Protein AF-A0A392MWM7-F1 (afdb_monomer_lite)

Foldseek 3Di:
DLPAPLQPCNLVVLVCLQCVLPFDWDADPAWDQDPVRDTDHGGIDTDDDPPPDPPDPSNVDDRDAFEAEAEDEQLVVQVVVQVVCCVVPVDHDDSLSSLVSQLSNLVCVVVVCVSGPYYWYWYPHDDPDPTDTCPDDPPVSCVRSVQSNQADSVDPDPCRRHDPPDPCPDPPHCCVVPVVNPVCVVVVVVVVVVVVVVVVVVD

Structure (mmCIF, N/CA/C/O backbone):
data_AF-A0A392MWM7-F1
#
_entry.id   AF-A0A392MWM7-F1
#
loop_
_atom_site.group_PDB
_atom_site.id
_atom_site.type_symbol
_atom_site.label_atom_id
_atom_site.label_alt_id
_atom_site.label_comp_id
_atom_site.label_asym_id
_atom_site.label_entity_id
_atom_site.label_seq_id
_atom_site.pdbx_PDB_ins_code
_atom_site.Cartn_x
_atom_site.Cartn_y
_atom_site.Cartn_z
_atom_site.occupancy
_atom_site.B_iso_or_equiv
_atom_site.auth_seq_id
_atom_site.auth_comp_id
_atom_site.auth_asym_id
_atom_site.auth_atom_id
_atom_site.pdbx_PDB_model_num
ATOM 1 N N . MET A 1 1 ? -1.186 15.494 1.322 1.00 37.84 1 MET A N 1
ATOM 2 C CA . MET A 1 1 ? -1.481 14.298 2.141 1.00 37.84 1 MET A CA 1
ATOM 3 C C . MET A 1 1 ? -1.043 13.091 1.340 1.00 37.84 1 MET A C 1
ATOM 5 O O . MET A 1 1 ? -1.412 13.007 0.179 1.00 37.84 1 MET A O 1
ATOM 9 N N . ASP A 1 2 ? -0.207 12.229 1.910 1.00 47.69 2 ASP A N 1
ATOM 10 C CA . ASP A 1 2 ? 0.140 10.951 1.282 1.00 47.69 2 ASP A CA 1
ATOM 11 C C . ASP A 1 2 ? -1.077 10.032 1.464 1.00 47.69 2 ASP A C 1
ATOM 13 O O . ASP A 1 2 ? -1.443 9.730 2.598 1.00 47.69 2 ASP A O 1
ATOM 17 N N . CYS A 1 3 ? -1.778 9.690 0.378 1.00 50.81 3 CYS A N 1
ATOM 18 C CA . CYS A 1 3 ? -3.038 8.926 0.412 1.00 50.81 3 CYS A CA 1
ATOM 19 C C . CYS A 1 3 ? -2.839 7.434 0.731 1.00 50.81 3 CYS A C 1
ATOM 21 O O . CYS A 1 3 ? -3.757 6.629 0.577 1.00 50.81 3 CYS A O 1
ATOM 23 N N . THR A 1 4 ? -1.641 7.034 1.143 1.00 59.78 4 THR A N 1
ATOM 24 C CA . THR A 1 4 ? -1.366 5.681 1.609 1.00 59.78 4 THR A CA 1
ATOM 25 C C . THR A 1 4 ? -1.737 5.504 3.071 1.00 59.78 4 THR A C 1
ATOM 27 O O . THR A 1 4 ? -1.674 6.443 3.860 1.00 59.78 4 THR A O 1
ATOM 30 N N . LEU A 1 5 ? -2.047 4.259 3.458 1.00 59.88 5 LEU A N 1
ATOM 31 C CA . LEU A 1 5 ? -2.287 3.853 4.854 1.00 59.88 5 LEU A CA 1
ATOM 32 C C . LEU A 1 5 ? -1.158 4.269 5.819 1.00 59.88 5 LEU A C 1
ATOM 34 O O . LEU A 1 5 ? -1.328 4.205 7.021 1.00 59.88 5 LEU A O 1
ATOM 38 N N . SER A 1 6 ? -0.026 4.764 5.325 1.00 59.66 6 SER A N 1
ATOM 39 C CA . SER A 1 6 ? 1.060 5.386 6.085 1.00 59.66 6 SER A CA 1
ATOM 40 C C . SER A 1 6 ? 0.725 6.735 6.728 1.00 59.66 6 SER A C 1
ATOM 42 O O . SER A 1 6 ? 1.626 7.514 7.047 1.00 59.66 6 SER A O 1
ATOM 44 N N . TRP A 1 7 ? -0.555 7.056 6.854 1.00 72.88 7 TRP A N 1
ATOM 45 C CA . TRP A 1 7 ? -1.012 8.277 7.479 1.00 72.88 7 TRP A CA 1
ATOM 46 C C . TRP A 1 7 ? -0.926 8.134 9.009 1.00 72.88 7 TRP A C 1
ATOM 48 O O . TRP A 1 7 ? -1.529 7.215 9.565 1.00 72.88 7 TRP A O 1
ATOM 58 N N . PRO A 1 8 ? -0.213 9.031 9.720 1.00 74.12 8 PRO A N 1
ATOM 59 C CA . PRO A 1 8 ? 0.103 8.875 11.147 1.00 74.12 8 PRO A CA 1
ATOM 60 C C . PRO A 1 8 ? -1.118 8.853 12.079 1.00 74.12 8 PRO A C 1
ATOM 62 O O . PRO A 1 8 ? -0.986 8.538 13.256 1.00 74.12 8 PRO A O 1
ATOM 65 N N . PHE A 1 9 ? -2.310 9.165 11.568 1.00 85.31 9 PHE A N 1
ATOM 66 C CA . PHE A 1 9 ? -3.548 9.237 12.342 1.00 85.31 9 PHE A CA 1
ATOM 67 C C . PHE A 1 9 ? -4.498 8.061 12.096 1.00 85.31 9 PHE A C 1
ATOM 69 O O . PHE A 1 9 ? -5.649 8.105 12.530 1.00 85.31 9 PHE A O 1
ATOM 76 N N . MET A 1 10 ? -4.042 7.009 11.408 1.00 86.44 10 MET A N 1
ATOM 77 C CA . MET A 1 10 ? -4.862 5.829 11.125 1.00 86.44 10 MET A CA 1
ATOM 78 C C . MET A 1 10 ? -5.396 5.180 12.411 1.00 86.44 10 MET A C 1
ATOM 80 O O . MET A 1 10 ? -6.597 4.964 12.521 1.00 86.44 10 MET A O 1
ATOM 84 N N . GLU A 1 11 ? -4.535 4.950 13.405 1.00 89.25 11 GLU A N 1
ATOM 85 C CA . GLU A 1 11 ? -4.922 4.389 14.711 1.00 89.25 11 GLU A CA 1
ATOM 86 C C . GLU A 1 11 ? -5.951 5.262 15.425 1.00 89.25 11 GLU A C 1
ATOM 88 O O . GLU A 1 11 ? -7.028 4.782 15.763 1.00 89.25 11 GLU A O 1
ATOM 93 N N . GLN A 1 12 ? -5.686 6.569 15.531 1.00 89.44 12 GLN A N 1
ATOM 94 C CA . GLN A 1 12 ? -6.631 7.515 16.134 1.00 89.44 12 GLN A CA 1
ATOM 95 C C . GLN A 1 12 ? -7.983 7.499 15.413 1.00 89.44 12 GLN A C 1
ATOM 97 O O . GLN A 1 12 ? -9.027 7.659 16.037 1.00 89.44 12 GLN A O 1
ATOM 102 N N . THR A 1 13 ? -7.976 7.314 14.092 1.00 90.88 13 THR A N 1
ATOM 103 C CA . THR A 1 13 ? -9.197 7.255 13.282 1.00 90.88 13 THR A CA 1
ATOM 104 C C . THR A 1 13 ? -9.968 5.963 13.511 1.00 90.88 13 THR A C 1
ATOM 106 O O . THR A 1 13 ? -11.192 6.008 13.613 1.00 90.88 13 THR A O 1
ATOM 109 N N . ILE A 1 14 ? -9.276 4.830 13.632 1.00 91.62 14 ILE A N 1
ATOM 110 C CA . ILE A 1 14 ? -9.891 3.544 13.973 1.00 91.62 14 ILE A CA 1
ATOM 111 C C . ILE A 1 14 ? -10.492 3.608 15.383 1.00 91.62 14 ILE A C 1
ATOM 113 O O . ILE A 1 14 ? -11.655 3.249 15.563 1.00 91.62 14 ILE A O 1
ATOM 117 N N . ASP A 1 15 ? -9.752 4.129 16.361 1.00 91.38 15 ASP A N 1
ATOM 118 C CA . ASP A 1 15 ? -10.217 4.268 17.745 1.00 91.38 15 ASP A CA 1
ATOM 119 C C . ASP A 1 15 ? -11.419 5.205 17.855 1.00 91.38 15 ASP A C 1
ATOM 121 O O . ASP A 1 15 ? -12.400 4.897 18.541 1.00 91.38 15 ASP A O 1
ATOM 125 N N . MET A 1 16 ? -11.376 6.330 17.139 1.00 92.25 16 MET A N 1
ATOM 126 C CA . MET A 1 16 ? -12.504 7.246 17.023 1.00 92.25 16 MET A CA 1
ATOM 127 C C . MET A 1 16 ? -13.716 6.531 16.419 1.00 92.25 16 MET A C 1
ATOM 129 O O . MET A 1 16 ? -14.786 6.533 17.026 1.00 92.25 16 MET A O 1
ATOM 133 N N . ALA A 1 17 ? -13.557 5.855 15.277 1.00 92.12 17 ALA A N 1
ATOM 134 C CA . ALA A 1 17 ? -14.649 5.151 14.606 1.00 92.12 17 ALA A CA 1
ATOM 135 C C . ALA A 1 17 ? -15.261 4.049 15.487 1.00 92.12 17 ALA A C 1
ATOM 137 O O . ALA A 1 17 ? -16.480 3.872 15.503 1.00 92.12 17 ALA A O 1
ATOM 138 N N . ARG A 1 18 ? -14.446 3.348 16.285 1.00 90.25 18 ARG A N 1
ATOM 139 C CA . ARG A 1 18 ? -14.930 2.358 17.257 1.00 90.25 18 ARG A CA 1
ATOM 140 C C . ARG A 1 18 ? -15.757 2.998 18.368 1.00 90.25 18 ARG A C 1
ATOM 142 O O . ARG A 1 18 ? -16.724 2.392 18.819 1.00 90.25 18 ARG A O 1
ATOM 149 N N . ASN A 1 19 ? -15.426 4.214 18.793 1.00 90.00 19 ASN A N 1
ATOM 150 C CA . ASN A 1 19 ? -16.016 4.856 19.969 1.00 90.00 19 ASN A CA 1
ATOM 151 C C . ASN A 1 19 ? -17.026 5.970 19.665 1.00 90.00 19 ASN A C 1
ATOM 153 O O . ASN A 1 19 ? -17.657 6.482 20.587 1.00 90.00 19 ASN A O 1
ATOM 157 N N . VAL A 1 20 ? -17.253 6.315 18.398 1.00 89.38 20 VAL A N 1
ATOM 158 C CA . VAL A 1 20 ? -18.176 7.394 17.995 1.00 89.38 20 VAL A CA 1
ATOM 159 C C . VAL A 1 20 ? -19.644 7.126 18.362 1.00 89.38 20 VAL A C 1
ATOM 161 O O . VAL A 1 20 ? -20.460 8.039 18.428 1.00 89.38 20 VAL A O 1
ATOM 164 N N . HIS A 1 21 ? -19.991 5.869 18.647 1.00 86.38 21 HIS A N 1
ATOM 165 C CA . HIS A 1 21 ? -21.295 5.507 19.207 1.00 86.38 21 HIS A CA 1
ATOM 166 C C . HIS A 1 21 ? -21.432 5.874 20.700 1.00 86.38 21 HIS A C 1
ATOM 168 O O . HIS A 1 21 ? -22.542 5.947 21.211 1.00 86.38 21 HIS A O 1
ATOM 174 N N . LYS A 1 22 ? -20.320 6.109 21.410 1.00 85.31 22 LYS A N 1
ATOM 175 C CA . LYS A 1 22 ? -20.283 6.514 22.828 1.00 85.31 22 LYS A CA 1
ATOM 176 C C . LYS A 1 22 ? -19.974 7.994 23.006 1.00 85.31 22 LYS A C 1
ATOM 178 O O . LYS A 1 22 ? -20.471 8.602 23.948 1.00 85.31 22 LYS A O 1
ATOM 183 N N . TYR A 1 23 ? -19.140 8.554 22.134 1.00 86.50 23 TYR A N 1
ATOM 184 C CA . TYR A 1 23 ? -18.606 9.901 22.287 1.00 86.50 23 TYR A CA 1
ATOM 185 C C . TYR A 1 23 ? -18.676 10.689 20.986 1.00 86.50 23 TYR A C 1
ATOM 187 O O . TYR A 1 23 ? -18.577 10.135 19.892 1.00 86.50 23 TYR A O 1
ATOM 195 N N . LYS A 1 24 ? -18.785 12.011 21.109 1.00 86.62 24 LYS A N 1
ATOM 196 C CA . LYS A 1 24 ? -18.629 12.926 19.979 1.00 86.62 24 LYS A CA 1
ATOM 197 C C . LYS A 1 24 ? -17.163 13.313 19.833 1.00 86.62 24 LYS A C 1
ATOM 199 O O . LYS A 1 24 ? -16.460 13.500 20.824 1.00 86.62 24 LYS A O 1
ATOM 204 N N . TYR A 1 25 ? -16.718 13.463 18.593 1.00 89.56 25 TYR A N 1
ATOM 205 C CA . TYR A 1 25 ? -15.352 13.847 18.254 1.00 89.56 25 TYR A CA 1
ATOM 206 C C . TYR A 1 25 ? -15.362 15.065 17.334 1.00 89.56 25 TYR A C 1
ATOM 208 O O . TYR A 1 25 ? -16.275 15.237 16.527 1.00 89.56 25 TYR A O 1
ATOM 216 N N . LYS A 1 26 ? -14.326 15.894 17.439 1.00 90.56 26 LYS A N 1
ATOM 217 C CA . LYS A 1 26 ? -14.015 16.980 16.504 1.00 90.56 26 LYS A CA 1
ATOM 218 C C . LYS A 1 26 ? -12.589 16.835 15.987 1.00 90.56 26 LYS A C 1
ATOM 220 O O . LYS A 1 26 ? -11.769 16.145 16.598 1.00 90.56 26 LYS A O 1
ATOM 225 N N . LEU A 1 27 ? -12.294 17.507 14.879 1.00 88.56 27 LEU A N 1
ATOM 226 C CA . LEU A 1 27 ? -10.943 17.541 14.336 1.00 88.56 27 LEU A CA 1
ATOM 227 C C . LEU A 1 27 ? -9.997 18.231 15.332 1.00 88.56 27 LEU A C 1
ATOM 229 O O . LEU A 1 27 ? -10.292 19.311 15.847 1.00 88.56 27 LEU A O 1
ATOM 233 N N . GLY A 1 28 ? -8.883 17.571 15.623 1.00 85.69 28 GLY A N 1
ATOM 234 C CA . GLY A 1 28 ? -7.812 18.092 16.456 1.00 85.69 28 GLY A CA 1
ATOM 235 C C . GLY A 1 28 ? -6.867 19.015 15.692 1.00 85.69 28 GLY A C 1
ATOM 236 O O . GLY A 1 28 ? -7.089 19.382 14.539 1.00 85.69 28 GLY A O 1
ATOM 237 N N . VAL A 1 29 ? -5.769 19.385 16.347 1.00 82.50 29 VAL A N 1
ATOM 238 C CA . VAL A 1 29 ? -4.743 20.278 15.783 1.00 82.50 29 VAL A CA 1
ATOM 239 C C . VAL A 1 29 ? -3.888 19.623 14.690 1.00 82.50 29 VAL A C 1
ATOM 241 O O . VAL A 1 29 ? -3.098 20.314 14.046 1.00 82.50 29 VAL A O 1
ATOM 244 N N . GLY A 1 30 ? -4.034 18.312 14.476 1.00 81.56 30 GLY A N 1
ATOM 245 C CA . GLY A 1 30 ? -3.217 17.534 13.553 1.00 81.56 30 GLY A CA 1
ATOM 246 C C . GLY A 1 30 ? -1.801 17.347 14.093 1.00 81.56 30 GLY A C 1
ATOM 247 O O . GLY A 1 30 ? -1.615 17.068 15.276 1.00 81.56 30 GLY A O 1
ATOM 248 N N . SER A 1 31 ? -0.797 17.475 13.222 1.00 77.00 31 SER A N 1
ATOM 249 C CA . SER A 1 31 ? 0.614 17.475 13.621 1.00 77.00 31 SER A CA 1
ATOM 250 C C . SER A 1 31 ? 1.073 18.912 13.846 1.00 77.00 31 SER A C 1
ATOM 252 O O . SER A 1 31 ? 1.202 19.669 12.885 1.00 77.00 31 SER A O 1
ATOM 254 N N . LYS A 1 32 ? 1.374 19.279 15.093 1.00 75.44 32 LYS A N 1
ATOM 255 C CA . LYS A 1 32 ? 2.055 20.539 15.420 1.00 75.44 32 LYS A CA 1
ATOM 256 C C . LYS A 1 32 ? 3.289 20.254 16.264 1.00 75.44 32 LYS A C 1
ATOM 258 O O . LYS A 1 32 ? 3.222 19.492 17.222 1.00 75.44 32 LYS A O 1
ATOM 263 N N . LYS A 1 33 ? 4.416 20.868 15.905 1.00 75.44 33 LYS A N 1
ATOM 264 C CA . LYS A 1 33 ? 5.590 20.915 16.783 1.00 75.44 33 LYS A CA 1
ATOM 265 C C . LYS A 1 33 ? 5.347 22.004 17.823 1.00 75.44 33 LYS A C 1
ATOM 267 O O . LYS A 1 33 ? 5.018 23.125 1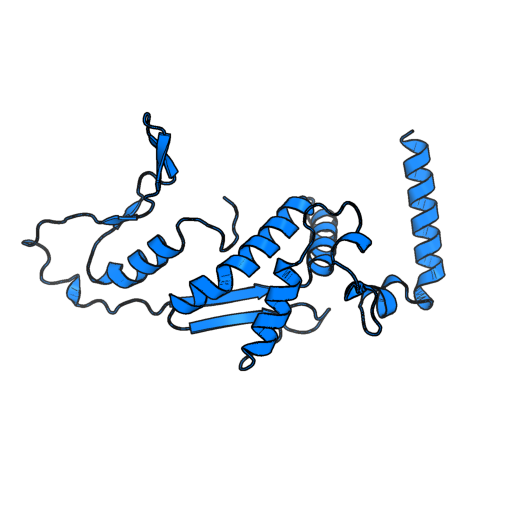7.441 1.00 75.44 33 LYS A O 1
ATOM 272 N N . ALA A 1 34 ? 5.444 21.653 19.096 1.00 72.25 34 ALA A N 1
ATOM 273 C CA . ALA A 1 34 ? 5.442 22.613 20.186 1.00 72.25 34 ALA A CA 1
ATOM 274 C C . ALA A 1 34 ? 6.821 23.291 20.303 1.00 72.25 34 ALA A C 1
ATOM 276 O O . ALA A 1 34 ? 7.802 22.844 19.700 1.00 72.25 34 ALA A O 1
ATOM 277 N N . GLU A 1 35 ? 6.873 24.410 21.026 1.00 71.56 35 GLU A N 1
ATOM 278 C CA . GLU A 1 35 ? 8.079 25.240 21.193 1.00 71.56 35 GLU A CA 1
ATOM 279 C C . GLU A 1 35 ? 9.216 24.501 21.920 1.00 71.56 35 GLU A C 1
ATOM 281 O O . GLU A 1 35 ? 10.387 24.796 21.707 1.00 71.56 35 GLU A O 1
ATOM 286 N N . ASP A 1 36 ? 8.874 23.480 22.706 1.00 74.25 36 ASP A N 1
ATOM 287 C CA . ASP A 1 36 ? 9.784 22.555 23.391 1.00 74.25 36 ASP A CA 1
ATOM 288 C C . ASP A 1 36 ? 10.349 21.449 22.471 1.00 74.25 36 ASP A C 1
ATOM 290 O O . ASP A 1 36 ? 11.115 20.593 22.912 1.00 74.25 36 ASP A O 1
ATOM 294 N N . GLY A 1 37 ? 9.964 21.438 21.191 1.00 70.19 37 GLY A N 1
ATOM 295 C CA . GLY A 1 37 ? 10.326 20.398 20.229 1.00 70.19 37 GLY A CA 1
ATOM 296 C C . GLY A 1 37 ? 9.447 19.144 20.291 1.00 70.19 37 GLY A C 1
ATOM 297 O O . GLY A 1 37 ? 9.601 18.262 19.439 1.00 70.19 37 GLY A O 1
ATOM 298 N N . THR A 1 38 ? 8.491 19.064 21.222 1.00 72.38 38 THR A N 1
ATOM 299 C CA . THR A 1 38 ? 7.559 17.939 21.337 1.00 72.38 38 THR A CA 1
ATOM 300 C C . THR A 1 38 ? 6.592 17.942 20.156 1.00 72.38 38 THR A C 1
ATOM 302 O O . THR A 1 38 ? 5.968 18.949 19.812 1.00 72.38 38 THR A O 1
ATOM 305 N N . LEU A 1 39 ? 6.451 16.794 19.492 1.00 71.19 39 LEU A N 1
ATOM 306 C CA . LEU A 1 39 ? 5.575 16.658 18.334 1.00 71.19 39 LEU A CA 1
ATOM 307 C C . LEU A 1 39 ? 4.176 16.253 18.806 1.00 71.19 39 LEU A C 1
ATOM 309 O O . LEU A 1 39 ? 3.904 15.081 19.054 1.00 71.19 39 LEU A O 1
ATOM 313 N N . ASN A 1 40 ? 3.283 17.231 18.944 1.00 68.75 40 ASN A N 1
ATOM 314 C CA . ASN A 1 40 ? 1.905 16.988 19.340 1.00 68.75 40 ASN A CA 1
ATOM 315 C C . ASN A 1 40 ? 1.120 16.451 18.131 1.00 68.75 40 ASN A C 1
ATOM 317 O O . ASN A 1 40 ? 0.994 17.123 17.102 1.00 68.75 40 ASN A O 1
ATOM 321 N N . GLN A 1 41 ? 0.645 15.209 18.236 1.00 76.06 41 GLN A N 1
ATOM 322 C CA . GLN A 1 41 ? -0.072 14.498 17.178 1.00 76.06 41 GLN A CA 1
ATOM 323 C C . GLN A 1 41 ? -1.472 14.143 17.661 1.00 76.06 41 GLN A C 1
ATOM 325 O O . GLN A 1 41 ? -1.699 13.054 18.182 1.00 76.06 41 GLN A O 1
ATOM 330 N N . ASN A 1 42 ? -2.426 15.052 17.469 1.00 83.38 42 ASN A N 1
ATOM 331 C CA . ASN A 1 42 ? -3.813 14.795 17.836 1.00 83.38 42 ASN A CA 1
ATOM 332 C C . ASN A 1 42 ? -4.755 15.210 16.709 1.00 83.38 42 ASN A C 1
ATOM 334 O O . ASN A 1 42 ? -4.936 16.398 16.432 1.00 83.38 42 ASN A O 1
ATOM 338 N N . TYR A 1 43 ? -5.335 14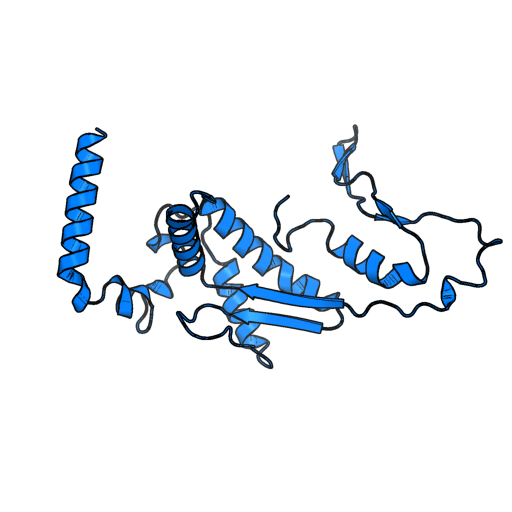.218 16.044 1.00 85.19 43 TYR A N 1
ATOM 339 C CA . TYR A 1 43 ? -6.226 14.405 14.908 1.00 85.19 43 TYR A CA 1
ATOM 340 C C . TYR A 1 43 ? -7.701 14.292 15.289 1.00 85.19 43 TYR A C 1
ATOM 342 O O . TYR A 1 43 ? -8.524 14.969 14.679 1.00 85.19 43 TYR A O 1
ATOM 350 N N . TRP A 1 44 ? -8.041 13.526 16.330 1.00 89.94 44 TRP A N 1
ATOM 351 C CA . TRP A 1 44 ? -9.410 13.403 16.836 1.00 89.94 44 TRP A CA 1
ATOM 352 C C . TRP A 1 44 ? -9.478 13.759 18.318 1.00 89.94 44 TRP A C 1
ATOM 354 O O . TRP A 1 44 ? -8.921 13.067 19.164 1.00 89.94 44 TRP A O 1
ATOM 364 N N . VAL A 1 45 ? -10.217 14.819 18.645 1.00 90.00 45 VAL A N 1
ATOM 365 C CA . VAL A 1 45 ? -10.425 15.270 20.026 1.00 90.00 45 VAL A CA 1
ATOM 366 C C . VAL A 1 45 ? -11.849 14.946 20.444 1.00 90.00 45 VAL A C 1
ATOM 368 O O . VAL A 1 45 ? -12.805 15.393 19.808 1.00 90.00 45 VAL A O 1
ATOM 371 N N . GLN A 1 46 ? -11.991 14.184 21.524 1.00 88.00 46 GLN A N 1
ATOM 372 C CA . GLN A 1 46 ? -13.286 13.928 22.137 1.00 88.00 46 GLN A CA 1
ATOM 373 C C . GLN A 1 46 ? -13.885 15.235 22.673 1.00 88.00 46 GLN A C 1
ATOM 375 O O . GLN A 1 46 ? -13.210 16.026 23.333 1.00 88.00 46 GLN A O 1
ATOM 380 N N . VAL A 1 47 ? -15.161 15.465 22.386 1.00 87.81 47 VAL A N 1
ATOM 381 C CA . VAL A 1 47 ? -15.924 16.595 22.914 1.00 87.81 47 VAL A CA 1
ATOM 382 C C . VAL A 1 47 ? -16.660 16.107 24.157 1.00 87.81 47 VAL A C 1
ATOM 384 O O . VAL A 1 47 ? -17.523 15.234 24.061 1.00 87.81 47 VAL A O 1
ATOM 387 N N . ASN A 1 48 ? -16.298 16.643 25.325 1.00 65.94 48 ASN A N 1
ATOM 388 C CA . ASN A 1 48 ? -17.087 16.458 26.539 1.00 65.94 48 ASN A CA 1
ATOM 389 C C . ASN A 1 48 ? -18.371 17.273 26.383 1.00 65.94 48 ASN A C 1
ATOM 391 O O . ASN A 1 48 ? -18.355 18.489 26.542 1.00 65.94 48 ASN A O 1
ATOM 395 N N . GLU A 1 49 ? -19.465 16.611 26.029 1.00 57.19 49 GLU A N 1
ATOM 396 C CA . GLU A 1 49 ? -20.787 17.136 26.350 1.00 57.19 49 GLU A CA 1
ATOM 397 C C . GLU A 1 49 ? -21.090 16.733 27.790 1.00 57.19 49 GLU A C 1
ATOM 399 O O . GLU A 1 49 ? -20.876 15.575 28.168 1.00 57.19 49 GLU A O 1
ATOM 404 N N . ASP A 1 50 ? -21.522 17.694 28.604 1.00 51.28 50 ASP A N 1
ATOM 405 C CA . ASP A 1 50 ? -21.924 17.453 29.983 1.00 51.28 50 ASP A CA 1
ATOM 406 C C . ASP A 1 50 ? -22.881 16.257 30.049 1.00 51.28 50 ASP A C 1
ATOM 408 O O . ASP A 1 50 ? -23.847 16.158 29.288 1.00 51.28 50 ASP A O 1
ATOM 412 N N . LYS A 1 51 ? -22.586 15.328 30.964 1.00 49.81 51 LYS A N 1
ATOM 413 C CA . LYS A 1 51 ? -23.217 14.003 31.115 1.00 49.81 51 LYS A CA 1
ATOM 414 C C . LYS A 1 51 ? -24.734 14.024 31.392 1.00 49.81 51 LYS A C 1
ATOM 416 O O . LYS A 1 51 ? -25.312 12.956 31.612 1.00 49.81 51 LYS A O 1
ATOM 421 N N . ASP A 1 52 ? -25.376 15.189 31.377 1.00 46.44 52 ASP A N 1
ATOM 422 C CA . ASP A 1 52 ? -26.731 15.383 31.891 1.00 46.44 52 ASP A CA 1
ATOM 423 C C . ASP A 1 52 ? -27.830 15.648 30.854 1.00 46.44 52 ASP A C 1
ATOM 425 O O . ASP A 1 52 ? -28.991 15.451 31.197 1.00 46.44 52 ASP A O 1
ATOM 429 N N . ASN A 1 53 ? -27.537 15.957 29.582 1.00 45.72 53 ASN A N 1
ATOM 430 C CA . ASN A 1 53 ? -28.602 16.337 28.627 1.00 45.72 53 ASN A CA 1
ATOM 431 C C . ASN A 1 53 ? -28.845 15.392 27.434 1.00 45.72 53 ASN A C 1
ATOM 433 O O . ASN A 1 53 ? -29.686 15.688 26.589 1.00 45.72 53 ASN A O 1
ATOM 437 N N . SER A 1 54 ? -28.175 14.239 27.338 1.00 49.31 54 SER A N 1
ATOM 438 C CA . SER A 1 54 ? -28.289 13.361 26.153 1.00 49.31 54 SER A CA 1
ATOM 439 C C . SER A 1 54 ? -28.328 11.858 26.466 1.00 49.31 54 SER A C 1
ATOM 441 O O . SER A 1 54 ? -27.903 11.028 25.663 1.00 49.31 54 SER A O 1
ATOM 443 N N . LYS A 1 55 ? -28.911 11.467 27.611 1.00 48.12 55 LYS A N 1
ATOM 444 C CA . LYS A 1 55 ? -29.096 10.047 27.993 1.00 48.12 55 LYS A CA 1
ATOM 445 C C . LYS A 1 55 ? -30.033 9.245 27.065 1.00 48.12 55 LYS A C 1
ATOM 447 O O . LYS A 1 55 ? -30.065 8.025 27.178 1.00 48.12 55 LYS A O 1
ATOM 452 N N . GLY A 1 56 ? -30.768 9.888 26.150 1.00 49.56 56 GLY A N 1
ATOM 453 C CA . GLY A 1 56 ? -31.775 9.223 25.308 1.00 49.56 56 GLY A CA 1
ATOM 454 C C . GLY A 1 56 ? -31.301 8.707 23.940 1.00 49.56 56 GLY A C 1
ATOM 455 O O . GLY A 1 56 ? -31.770 7.662 23.501 1.00 49.56 56 GLY A O 1
ATOM 456 N N . GLU A 1 57 ? -30.375 9.393 23.256 1.00 53.97 57 GLU A N 1
ATOM 457 C CA . GLU A 1 57 ? -30.117 9.133 21.821 1.00 53.97 57 GLU A CA 1
ATOM 458 C C . GLU A 1 57 ? -28.748 8.530 21.482 1.00 53.97 57 GLU A C 1
ATOM 460 O O . GLU A 1 57 ? -28.649 7.775 20.515 1.00 53.97 57 GLU A O 1
ATOM 465 N N . LEU A 1 58 ? -27.675 8.834 22.225 1.00 55.19 58 LEU A N 1
ATOM 466 C CA . LEU A 1 58 ? -26.331 8.402 21.809 1.00 55.19 58 LEU A CA 1
ATOM 467 C C . LEU A 1 58 ? -26.108 6.892 21.998 1.00 55.19 58 LEU A C 1
ATOM 469 O O . LEU A 1 58 ? -25.502 6.243 21.151 1.00 55.19 58 LEU A O 1
ATOM 473 N N . HIS A 1 59 ? -26.650 6.315 23.071 1.00 58.84 59 HIS A N 1
ATOM 474 C CA . HIS A 1 59 ? -26.384 4.926 23.463 1.00 58.84 59 HIS A CA 1
ATOM 475 C C . HIS A 1 59 ? -27.177 3.859 22.692 1.00 58.84 59 HIS A C 1
ATOM 477 O O . HIS A 1 59 ? -26.993 2.670 22.944 1.00 58.84 59 HIS A O 1
ATOM 483 N N . THR A 1 60 ? -28.029 4.244 21.739 1.00 65.31 60 THR A N 1
ATOM 484 C CA . THR A 1 60 ? -28.777 3.294 20.893 1.00 65.31 60 THR A CA 1
ATOM 485 C C . THR A 1 60 ? -28.015 2.897 19.625 1.00 65.31 60 THR A C 1
ATOM 487 O O . THR A 1 60 ? -28.379 1.926 18.956 1.00 65.31 60 THR A O 1
ATOM 490 N N . LYS A 1 61 ? -26.939 3.618 19.276 1.00 74.50 61 LYS A N 1
ATOM 491 C CA . LYS A 1 61 ? -26.151 3.355 18.066 1.00 74.50 61 LYS A CA 1
ATOM 492 C C . LYS A 1 61 ? -25.197 2.183 18.286 1.00 74.50 61 LYS A C 1
ATOM 494 O O . LYS A 1 61 ? -24.465 2.122 19.271 1.00 74.50 61 LYS A O 1
ATOM 499 N N . LYS A 1 62 ? -25.180 1.251 17.332 1.00 83.00 62 LYS A N 1
ATOM 500 C CA . LYS A 1 62 ? -24.216 0.145 17.311 1.00 83.00 62 LYS A CA 1
ATOM 501 C C . LYS A 1 62 ? -22.828 0.658 16.895 1.00 83.00 62 LYS A C 1
ATOM 503 O O . LYS A 1 62 ? -22.756 1.601 16.104 1.00 83.00 62 LYS A O 1
ATOM 508 N N . PRO A 1 63 ? -21.735 0.051 17.392 1.00 87.25 63 PRO A N 1
ATOM 509 C CA . PRO A 1 63 ? -20.392 0.358 16.913 1.00 87.25 63 PRO A CA 1
ATOM 510 C C . PRO A 1 63 ? -20.262 0.047 15.418 1.00 87.25 63 PRO A C 1
ATOM 512 O O . PRO A 1 63 ? -20.900 -0.877 14.905 1.00 87.25 63 PRO A O 1
ATOM 515 N N . TYR A 1 64 ? -19.412 0.805 14.726 1.00 90.75 64 TYR A N 1
ATOM 516 C CA . TYR A 1 64 ? -19.058 0.489 13.348 1.00 90.75 64 TYR A CA 1
ATOM 517 C C . TYR A 1 64 ? -18.259 -0.810 13.285 1.00 90.75 64 TYR A C 1
ATOM 519 O O . TYR A 1 64 ? -17.353 -1.026 14.088 1.00 90.75 64 TYR A O 1
ATOM 527 N N . ARG A 1 65 ? -18.569 -1.629 12.278 1.00 93.38 65 ARG A N 1
ATOM 528 C CA . ARG A 1 65 ? -17.682 -2.691 11.807 1.00 93.38 65 ARG A CA 1
ATOM 529 C C . ARG A 1 65 ? -16.703 -2.088 10.803 1.00 93.38 65 ARG A C 1
ATOM 531 O O . ARG A 1 65 ? -17.129 -1.459 9.835 1.00 93.38 65 ARG A O 1
ATOM 538 N N . ILE A 1 66 ? -15.414 -2.281 11.026 1.00 93.44 66 ILE A N 1
ATOM 539 C CA . ILE A 1 66 ? -14.326 -1.710 10.242 1.00 93.44 66 ILE A CA 1
ATOM 540 C C . ILE A 1 66 ? -13.726 -2.802 9.355 1.00 93.44 66 ILE A C 1
ATOM 542 O O . ILE A 1 66 ? -13.188 -3.798 9.833 1.00 93.44 66 ILE A O 1
ATOM 546 N N . GLU A 1 67 ? -13.809 -2.589 8.045 1.00 92.44 67 GLU A N 1
ATOM 547 C CA . GLU A 1 67 ? -13.277 -3.480 7.014 1.00 92.44 67 GLU A CA 1
ATOM 548 C C . GLU A 1 67 ? -12.097 -2.801 6.310 1.00 92.44 67 GLU A C 1
ATOM 550 O O . GLU A 1 67 ? -12.268 -1.763 5.669 1.00 92.44 67 GLU A O 1
ATOM 555 N N . LEU A 1 68 ? -10.907 -3.397 6.381 1.00 89.06 68 LEU A N 1
ATOM 556 C CA . LEU A 1 68 ? -9.727 -2.908 5.672 1.00 89.06 68 LEU A CA 1
ATOM 557 C C . LEU A 1 68 ? -9.579 -3.621 4.328 1.00 89.06 68 LEU A C 1
ATOM 559 O O . LEU A 1 68 ? -9.492 -4.846 4.262 1.00 89.06 68 LEU A O 1
ATOM 563 N N . VAL A 1 69 ? -9.507 -2.853 3.244 1.00 88.25 69 VAL A N 1
ATOM 564 C CA . VAL A 1 69 ? -9.255 -3.383 1.901 1.00 88.25 69 VAL A CA 1
ATOM 565 C C . VAL A 1 69 ? -7.986 -2.758 1.342 1.00 88.25 69 VAL A C 1
ATOM 567 O O . VAL A 1 69 ? -7.943 -1.574 1.023 1.00 88.25 69 VAL A O 1
ATOM 570 N N . GLY A 1 70 ? -6.943 -3.570 1.230 1.00 85.62 70 GLY A N 1
ATOM 571 C CA . GLY A 1 70 ? -5.690 -3.224 0.586 1.00 85.62 70 GLY A CA 1
ATOM 572 C C . GLY A 1 70 ? -5.658 -3.682 -0.867 1.00 85.62 70 GLY A C 1
ATOM 573 O O . GLY A 1 70 ? -6.148 -4.761 -1.197 1.00 85.62 70 GLY A O 1
ATOM 574 N N . VAL A 1 71 ? -5.012 -2.902 -1.728 1.00 85.12 71 VAL A N 1
ATOM 575 C CA . VAL A 1 71 ? -4.669 -3.314 -3.093 1.00 85.12 71 VAL A CA 1
ATOM 576 C C . VAL A 1 71 ? -3.171 -3.133 -3.269 1.00 85.12 71 VAL A C 1
ATOM 578 O O . VAL A 1 71 ? -2.634 -2.071 -2.969 1.00 85.12 71 VAL A O 1
ATOM 581 N N . VAL A 1 72 ? -2.503 -4.174 -3.749 1.00 84.56 72 VAL A N 1
ATOM 582 C CA . VAL A 1 72 ? -1.065 -4.176 -3.998 1.00 84.56 72 VAL A CA 1
ATOM 583 C C . VAL A 1 72 ? -0.784 -4.641 -5.421 1.00 84.56 72 VAL A C 1
ATOM 585 O O . VAL A 1 72 ? -1.508 -5.455 -6.006 1.00 84.56 72 VAL A O 1
ATOM 588 N N . CYS A 1 73 ? 0.278 -4.098 -5.991 1.00 81.75 73 CYS A N 1
ATOM 589 C CA . CYS A 1 73 ? 0.912 -4.639 -7.173 1.00 81.75 73 CYS A CA 1
ATOM 590 C C . CYS A 1 73 ? 2.424 -4.551 -7.038 1.00 81.75 73 CYS A C 1
ATOM 592 O O . CYS A 1 73 ? 2.953 -3.838 -6.186 1.00 81.75 73 CYS A O 1
ATOM 594 N N . ASP A 1 74 ? 3.096 -5.271 -7.918 1.00 80.25 74 ASP A N 1
ATOM 595 C CA . ASP A 1 74 ? 4.522 -5.166 -8.126 1.00 80.25 74 ASP A CA 1
ATOM 596 C C . ASP A 1 74 ? 4.936 -3.717 -8.457 1.00 80.25 74 ASP A C 1
ATOM 598 O O . ASP A 1 74 ? 4.216 -2.990 -9.154 1.00 80.25 74 ASP A O 1
ATOM 602 N N . GLY A 1 75 ? 6.095 -3.293 -7.941 1.00 81.06 75 GLY A N 1
ATOM 603 C CA . GLY A 1 75 ? 6.587 -1.922 -8.085 1.00 81.06 75 GLY A CA 1
ATOM 604 C C . GLY A 1 75 ? 6.860 -1.535 -9.540 1.00 81.06 75 GLY A C 1
ATOM 605 O O . GLY A 1 75 ? 6.573 -0.404 -9.937 1.00 81.06 75 GLY A O 1
ATOM 606 N N . TYR A 1 76 ? 7.331 -2.480 -10.360 1.00 81.12 76 TYR A N 1
ATOM 607 C CA . TYR A 1 76 ? 7.510 -2.268 -11.795 1.00 81.12 76 TYR A CA 1
ATOM 608 C C . TYR A 1 76 ? 6.168 -1.969 -12.454 1.00 81.12 76 TYR A C 1
ATOM 610 O O . TYR A 1 76 ? 6.013 -0.985 -13.180 1.00 81.12 76 TYR A O 1
ATOM 618 N N . LEU A 1 77 ? 5.175 -2.814 -12.171 1.00 81.50 77 LEU A N 1
ATOM 619 C CA . LEU A 1 77 ? 3.851 -2.690 -12.758 1.00 81.50 77 LEU A CA 1
ATOM 620 C C . LEU A 1 77 ? 3.175 -1.383 -12.329 1.00 81.50 77 LEU A C 1
ATOM 622 O O . LEU A 1 77 ? 2.516 -0.736 -13.145 1.00 81.50 77 LEU A O 1
ATOM 626 N N . ALA A 1 78 ? 3.379 -0.964 -11.078 1.00 84.75 78 ALA A N 1
ATOM 627 C CA . ALA A 1 78 ? 2.934 0.328 -10.573 1.00 84.75 78 ALA A CA 1
ATOM 628 C C . ALA A 1 78 ? 3.550 1.492 -11.369 1.00 84.75 78 ALA A C 1
ATOM 630 O O . ALA A 1 78 ? 2.811 2.379 -11.805 1.00 84.75 78 ALA A O 1
ATOM 631 N N . ALA A 1 79 ? 4.865 1.462 -11.611 1.00 84.88 79 ALA A N 1
ATOM 632 C CA . ALA A 1 79 ? 5.574 2.491 -12.371 1.00 84.88 79 ALA A CA 1
ATOM 633 C C . ALA A 1 79 ? 5.103 2.553 -13.833 1.00 84.88 79 ALA A C 1
ATOM 635 O O . ALA A 1 79 ? 4.767 3.626 -14.332 1.00 84.88 79 ALA A O 1
ATOM 636 N N . VAL A 1 80 ? 4.979 1.403 -14.506 1.00 84.62 80 VAL A N 1
ATOM 637 C CA . VAL A 1 80 ? 4.462 1.327 -15.886 1.00 84.62 80 VAL A CA 1
ATOM 638 C C . VAL A 1 80 ? 3.042 1.882 -15.978 1.00 84.62 80 VAL A C 1
ATOM 640 O O . VAL A 1 80 ? 2.737 2.662 -16.881 1.00 84.62 80 VAL A O 1
ATOM 643 N N . ARG A 1 81 ? 2.166 1.519 -15.033 1.00 86.12 81 ARG A N 1
ATOM 644 C CA . ARG A 1 81 ? 0.799 2.060 -14.957 1.00 86.12 81 ARG A CA 1
ATOM 645 C C . ARG A 1 81 ? 0.805 3.569 -14.718 1.00 86.12 81 ARG A C 1
ATOM 647 O O . ARG A 1 81 ? 0.014 4.268 -15.346 1.00 86.12 81 ARG A O 1
ATOM 654 N N . GLY A 1 82 ? 1.703 4.063 -13.866 1.00 85.81 82 GLY A N 1
ATOM 655 C CA . GLY A 1 82 ? 1.893 5.489 -13.598 1.00 85.81 82 GLY A CA 1
ATOM 656 C C . GLY A 1 82 ? 2.298 6.271 -14.848 1.00 85.81 82 GLY A C 1
ATOM 657 O O . GLY A 1 82 ? 1.652 7.264 -15.176 1.00 85.81 82 GLY A O 1
ATOM 658 N N . ILE A 1 83 ? 3.291 5.777 -15.595 1.00 85.88 83 ILE A N 1
ATOM 659 C CA . ILE A 1 83 ? 3.748 6.375 -16.861 1.00 85.88 83 ILE A CA 1
ATOM 660 C C . ILE A 1 83 ? 2.625 6.362 -17.898 1.00 85.88 83 ILE A C 1
ATOM 662 O O . ILE A 1 83 ? 2.331 7.385 -18.512 1.00 85.88 83 ILE A O 1
ATOM 666 N N . ARG A 1 84 ? 1.947 5.220 -18.072 1.00 87.25 84 ARG A N 1
ATOM 667 C CA . ARG A 1 84 ? 0.826 5.111 -19.014 1.00 87.25 84 ARG A CA 1
ATOM 668 C C . ARG A 1 84 ? -0.293 6.093 -18.668 1.00 87.25 84 ARG A C 1
ATOM 670 O O . ARG A 1 84 ? -0.820 6.739 -19.568 1.00 87.25 84 ARG A O 1
ATOM 677 N N . ARG A 1 85 ? -0.643 6.223 -17.384 1.00 86.75 85 ARG A N 1
ATOM 678 C CA . ARG A 1 85 ? -1.634 7.203 -16.923 1.00 86.75 85 ARG A CA 1
ATOM 679 C C . ARG A 1 85 ? -1.185 8.623 -17.251 1.00 86.75 85 ARG A C 1
ATOM 681 O O . ARG A 1 85 ? -1.977 9.356 -17.819 1.00 86.75 85 ARG A O 1
ATOM 688 N N . ALA A 1 86 ? 0.072 8.975 -16.979 1.00 88.88 86 ALA A N 1
ATOM 689 C CA . ALA A 1 86 ? 0.610 10.300 -17.284 1.00 88.88 86 ALA A CA 1
ATOM 690 C C . ALA A 1 86 ? 0.510 10.641 -18.779 1.00 88.88 86 ALA A C 1
ATOM 692 O O . ALA A 1 86 ? 0.105 11.745 -19.123 1.00 88.88 86 ALA A O 1
ATOM 693 N N . ILE A 1 87 ? 0.799 9.681 -19.665 1.00 88.25 87 ILE A N 1
ATOM 694 C CA . ILE A 1 87 ? 0.635 9.853 -21.118 1.00 88.25 87 ILE A CA 1
ATOM 695 C C . ILE A 1 87 ? -0.839 10.070 -21.485 1.00 88.25 87 ILE A C 1
ATOM 697 O O . ILE A 1 87 ? -1.150 10.918 -22.312 1.00 88.25 87 ILE A O 1
ATOM 701 N N . MET A 1 88 ? -1.749 9.297 -20.887 1.00 86.69 88 MET A N 1
ATOM 702 C CA . MET A 1 88 ? -3.172 9.337 -21.235 1.00 86.69 88 MET A CA 1
ATOM 703 C C . MET A 1 88 ? -3.917 10.541 -20.649 1.00 86.69 88 MET A C 1
ATOM 705 O O . MET A 1 88 ? -4.833 11.048 -21.287 1.00 86.69 88 MET A O 1
ATOM 709 N N . THR A 1 89 ? -3.581 10.960 -19.428 1.00 90.12 89 THR A N 1
ATOM 710 C CA . THR A 1 89 ? -4.333 11.976 -18.671 1.00 90.12 89 THR A CA 1
ATOM 711 C C . THR A 1 89 ? -3.564 13.278 -18.470 1.00 90.12 89 THR A C 1
ATOM 713 O O . THR A 1 89 ? -4.138 14.232 -17.961 1.00 90.12 89 THR A O 1
ATOM 716 N N . GLY A 1 90 ? -2.272 13.329 -18.808 1.00 87.69 90 GLY A N 1
ATOM 717 C CA . GLY A 1 90 ? -1.400 14.486 -18.570 1.00 87.69 90 GLY A CA 1
ATOM 718 C C . GLY A 1 90 ? -0.932 14.651 -17.118 1.00 87.69 90 GLY A C 1
ATOM 719 O O . GLY A 1 90 ? -0.130 15.532 -16.825 1.00 87.69 90 GLY A O 1
ATOM 720 N N . GLU A 1 91 ? -1.389 13.801 -16.195 1.00 83.06 91 GLU A N 1
ATOM 721 C CA . GLU A 1 91 ? -1.049 13.899 -14.774 1.00 83.06 91 GLU A CA 1
ATOM 722 C C . GLU A 1 91 ? 0.032 12.892 -14.382 1.00 83.06 91 GLU A C 1
ATOM 724 O O . GLU A 1 91 ? -0.218 11.688 -14.247 1.00 83.06 91 GLU A O 1
ATOM 729 N N . ALA A 1 92 ? 1.239 13.390 -14.132 1.00 83.44 92 ALA A N 1
ATOM 730 C CA . ALA A 1 92 ? 2.349 12.570 -13.674 1.00 83.44 92 ALA A CA 1
ATOM 731 C C . ALA A 1 92 ? 2.409 12.481 -12.143 1.00 83.44 92 ALA A C 1
ATOM 733 O O . ALA A 1 92 ? 2.180 13.451 -11.425 1.00 83.44 92 ALA A O 1
ATOM 734 N N . VAL A 1 93 ? 2.776 11.300 -11.646 1.00 82.12 93 VAL A N 1
ATOM 735 C CA . VAL A 1 93 ? 3.260 11.103 -10.274 1.00 82.12 93 VAL A CA 1
ATOM 736 C C . VAL A 1 93 ? 4.709 10.664 -10.394 1.00 82.12 93 VAL A C 1
ATOM 738 O O . VAL A 1 93 ? 5.033 9.837 -11.248 1.00 82.12 93 VAL A O 1
ATOM 741 N N . THR A 1 94 ? 5.594 11.223 -9.571 1.00 84.94 94 THR A N 1
ATOM 742 C CA . THR A 1 94 ? 7.006 10.837 -9.617 1.00 84.94 94 THR A CA 1
ATOM 743 C C . THR A 1 94 ? 7.147 9.381 -9.179 1.00 84.94 94 THR A C 1
ATOM 745 O O . THR A 1 94 ? 6.602 8.981 -8.149 1.00 84.94 94 THR A O 1
ATOM 748 N N . VAL A 1 95 ? 7.899 8.587 -9.943 1.00 84.00 95 VAL A N 1
ATOM 749 C CA . VAL A 1 95 ? 8.082 7.148 -9.678 1.00 84.00 95 VAL A CA 1
ATOM 750 C C . VAL A 1 95 ? 8.593 6.913 -8.252 1.00 84.00 95 VAL A C 1
ATOM 752 O O . VAL A 1 95 ? 8.048 6.085 -7.528 1.00 84.00 95 VAL A O 1
ATOM 755 N N . ASN A 1 96 ? 9.561 7.714 -7.800 1.00 85.56 96 ASN A N 1
ATOM 756 C CA . ASN A 1 96 ? 10.107 7.644 -6.443 1.00 85.56 96 ASN A CA 1
ATOM 757 C C . ASN A 1 96 ? 9.024 7.826 -5.359 1.00 85.56 96 ASN A C 1
ATOM 759 O O . ASN A 1 96 ? 8.953 7.027 -4.423 1.00 85.56 96 ASN A O 1
ATOM 763 N N . SER A 1 97 ? 8.136 8.822 -5.501 1.00 85.88 97 SER A N 1
ATOM 764 C CA . SER A 1 97 ? 7.039 9.025 -4.541 1.00 85.88 97 SER A CA 1
ATOM 765 C C . SER A 1 97 ? 6.076 7.838 -4.532 1.00 85.88 97 SER A C 1
ATOM 767 O O . SER A 1 97 ? 5.752 7.325 -3.465 1.00 85.88 97 SER A O 1
ATOM 769 N N . GLN A 1 98 ? 5.712 7.321 -5.708 1.00 85.56 98 GLN A N 1
ATOM 770 C CA . GLN A 1 98 ? 4.829 6.165 -5.841 1.00 85.56 98 GLN A CA 1
ATOM 771 C C . GLN A 1 98 ? 5.413 4.907 -5.178 1.00 85.56 98 GLN A C 1
ATOM 773 O O . GLN A 1 98 ? 4.695 4.198 -4.463 1.00 85.56 98 GLN A O 1
ATOM 778 N N . LEU A 1 99 ? 6.709 4.641 -5.378 1.00 87.44 99 LEU A N 1
ATOM 779 C CA . LEU A 1 99 ? 7.420 3.509 -4.776 1.00 87.44 99 LEU A CA 1
ATOM 780 C C . LEU A 1 99 ? 7.551 3.657 -3.256 1.00 87.44 99 LEU A C 1
ATOM 782 O O . LEU A 1 99 ? 7.330 2.692 -2.521 1.00 87.44 99 LEU A O 1
ATOM 786 N N . LYS A 1 100 ? 7.847 4.868 -2.764 1.00 87.94 100 LYS A N 1
ATOM 787 C CA . LYS A 1 100 ? 7.848 5.171 -1.323 1.00 87.94 100 LYS A CA 1
ATOM 788 C C . LYS A 1 100 ? 6.484 4.892 -0.709 1.00 87.94 100 LYS A C 1
ATOM 790 O O . LYS A 1 100 ? 6.412 4.208 0.310 1.00 87.94 100 LYS A O 1
ATOM 795 N N . SER A 1 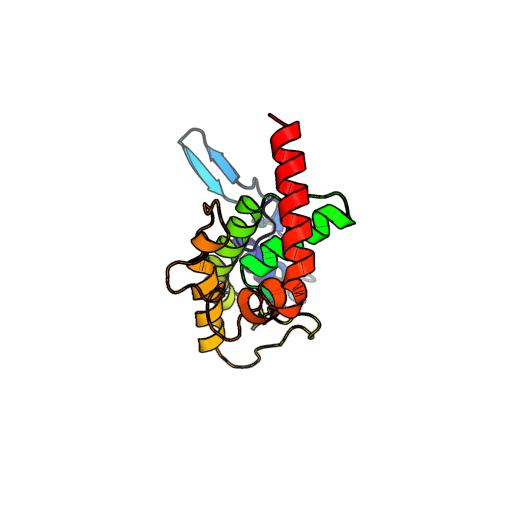101 ? 5.411 5.353 -1.342 1.00 85.44 101 SER A N 1
ATOM 796 C CA . SER A 1 101 ? 4.044 5.112 -0.885 1.00 85.44 101 SER A CA 1
ATOM 797 C C . SER A 1 101 ? 3.716 3.607 -0.866 1.00 85.44 101 SER A C 1
ATOM 799 O O . SER A 1 101 ? 3.223 3.115 0.149 1.00 85.44 101 SER A O 1
ATOM 801 N N . HIS A 1 102 ? 4.090 2.830 -1.896 1.00 85.50 102 HIS A N 1
ATOM 802 C CA . HIS A 1 102 ? 3.933 1.360 -1.898 1.00 85.50 102 HIS A CA 1
ATOM 803 C C . HIS A 1 102 ? 4.646 0.696 -0.716 1.00 85.50 102 HIS A C 1
ATOM 805 O O . HIS A 1 102 ? 4.052 -0.103 0.010 1.00 85.50 102 HIS A O 1
ATOM 811 N N . LYS A 1 103 ? 5.909 1.065 -0.486 1.00 86.50 103 LYS A N 1
ATOM 812 C CA . LYS A 1 103 ? 6.720 0.534 0.614 1.00 86.50 103 LYS A CA 1
ATOM 813 C C . LYS A 1 103 ? 6.124 0.879 1.976 1.00 86.50 103 LYS A C 1
ATOM 815 O O . LYS A 1 103 ? 6.029 0.016 2.846 1.00 86.50 103 LYS A O 1
ATOM 820 N N . ARG A 1 104 ? 5.683 2.126 2.165 1.00 87.12 104 ARG A N 1
ATOM 821 C CA . ARG A 1 104 ? 5.045 2.561 3.413 1.00 87.12 104 ARG A CA 1
ATOM 822 C C . ARG A 1 104 ? 3.720 1.838 3.657 1.00 87.12 104 ARG A C 1
ATOM 824 O O . ARG A 1 104 ? 3.490 1.389 4.774 1.00 87.12 104 ARG A O 1
ATOM 831 N N . PHE A 1 105 ? 2.886 1.681 2.626 1.00 87.50 105 PHE A N 1
ATOM 832 C CA . PHE A 1 105 ? 1.665 0.877 2.703 1.00 87.50 105 PHE A CA 1
ATOM 833 C C . PHE A 1 105 ? 1.985 -0.555 3.140 1.00 87.50 105 PHE A C 1
ATOM 835 O O . PHE A 1 105 ? 1.400 -1.040 4.105 1.00 87.50 105 PHE A O 1
ATOM 842 N N . ALA A 1 106 ? 2.949 -1.206 2.484 1.00 86.25 106 ALA A N 1
ATOM 843 C CA . ALA A 1 106 ? 3.272 -2.598 2.764 1.00 86.25 106 ALA A CA 1
ATOM 844 C C . ALA A 1 106 ? 3.831 -2.811 4.180 1.00 86.25 106 ALA A C 1
ATOM 846 O O . ALA A 1 106 ? 3.517 -3.813 4.818 1.00 86.25 106 ALA A O 1
ATOM 847 N N . ASN A 1 107 ? 4.604 -1.849 4.694 1.00 85.94 107 ASN A N 1
ATOM 848 C CA . ASN A 1 107 ? 5.100 -1.866 6.072 1.00 85.94 107 ASN A CA 1
ATOM 849 C C . ASN A 1 107 ? 3.980 -1.681 7.108 1.00 85.94 107 ASN A C 1
ATOM 851 O O . ASN A 1 107 ? 4.023 -2.295 8.170 1.00 85.94 107 ASN A O 1
ATOM 855 N N . ALA A 1 108 ? 2.997 -0.824 6.824 1.00 86.81 108 ALA A N 1
ATOM 856 C CA . ALA A 1 108 ? 1.967 -0.455 7.793 1.00 86.81 108 ALA A CA 1
ATOM 857 C C . ALA A 1 108 ? 0.748 -1.398 7.781 1.00 86.81 108 ALA A C 1
ATOM 859 O O . ALA A 1 108 ? 0.096 -1.579 8.807 1.00 86.81 108 ALA A O 1
ATOM 860 N N . PHE A 1 109 ? 0.454 -2.035 6.642 1.00 87.69 109 PHE A N 1
ATOM 861 C CA . PHE A 1 109 ? -0.730 -2.880 6.460 1.00 87.69 109 PHE A CA 1
ATOM 862 C C . PHE A 1 109 ? -0.885 -3.989 7.520 1.00 87.69 109 PHE A C 1
ATOM 864 O O . PHE A 1 109 ? -1.988 -4.100 8.059 1.00 87.69 109 PHE A O 1
ATOM 871 N N . PRO A 1 110 ? 0.160 -4.768 7.891 1.00 87.44 110 PRO A N 1
ATOM 872 C CA . PRO A 1 110 ? 0.031 -5.800 8.923 1.00 87.44 110 PRO A CA 1
ATOM 873 C C . PRO A 1 110 ? -0.428 -5.245 10.270 1.00 87.44 110 PRO A C 1
ATOM 875 O O . PRO A 1 110 ? -1.348 -5.795 10.865 1.00 87.44 110 PRO A O 1
ATOM 878 N N . LYS A 1 111 ? 0.148 -4.113 10.700 1.00 88.31 111 LYS A N 1
ATOM 879 C CA . LYS A 1 111 ? -0.225 -3.447 11.954 1.00 88.31 111 LYS A CA 1
ATOM 880 C C . LYS A 1 111 ? -1.712 -3.098 11.968 1.00 88.31 111 LYS A C 1
ATOM 882 O O . LYS A 1 111 ? -2.393 -3.320 12.959 1.00 88.31 111 LYS A O 1
ATOM 887 N N . TYR A 1 112 ? -2.240 -2.573 10.864 1.00 88.12 112 TYR A N 1
ATOM 888 C CA . TYR A 1 112 ? -3.649 -2.182 10.804 1.00 88.12 112 TYR A CA 1
ATOM 889 C C . TYR A 1 112 ? -4.610 -3.360 10.682 1.00 88.12 112 TYR A C 1
ATOM 891 O O . TYR A 1 112 ? -5.760 -3.223 11.088 1.00 88.12 112 TYR A O 1
ATOM 899 N N . CYS A 1 113 ? -4.162 -4.516 10.185 1.00 88.50 113 CYS A N 1
ATOM 900 C CA . CYS A 1 113 ? -4.986 -5.727 10.177 1.00 88.50 113 CYS A CA 1
ATOM 901 C C . CYS A 1 113 ? -5.393 -6.151 11.594 1.00 88.50 113 CYS A C 1
ATOM 903 O O . CYS A 1 113 ? -6.487 -6.670 11.773 1.00 88.50 113 CYS A O 1
ATOM 905 N N . GLU A 1 114 ? -4.543 -5.896 12.592 1.00 89.62 114 GLU A N 1
ATOM 906 C CA . GLU A 1 114 ? -4.810 -6.218 14.001 1.00 89.62 114 GLU A CA 1
ATOM 907 C C . GLU A 1 114 ? -5.837 -5.270 14.648 1.00 89.62 114 GLU A C 1
ATOM 909 O O . GLU A 1 114 ? -6.399 -5.582 15.695 1.00 89.62 114 GLU A O 1
ATOM 914 N N . LEU A 1 115 ? -6.110 -4.117 14.025 1.00 90.62 115 LEU A N 1
ATOM 915 C CA . LEU A 1 115 ? -6.965 -3.060 14.578 1.00 90.62 115 LEU A CA 1
ATOM 916 C C . LEU A 1 115 ? -8.375 -3.024 13.972 1.00 90.62 115 LEU A C 1
ATOM 918 O O . LEU A 1 115 ? -9.224 -2.246 14.415 1.00 90.62 115 LEU A O 1
ATOM 922 N N . VAL A 1 116 ? -8.654 -3.840 12.959 1.00 91.00 116 VAL A N 1
ATOM 923 C CA . VAL A 1 116 ? -9.929 -3.862 12.223 1.00 91.00 116 VAL A CA 1
ATOM 924 C C . VAL A 1 116 ? -10.637 -5.202 12.396 1.00 91.00 116 VAL A C 1
ATOM 926 O O . VAL A 1 116 ? -10.026 -6.178 12.816 1.00 91.00 116 VAL A O 1
ATOM 929 N N . ASP A 1 117 ? -11.930 -5.265 12.082 1.00 92.56 117 ASP A N 1
ATOM 930 C CA . ASP A 1 117 ? -12.704 -6.504 12.239 1.00 92.56 117 ASP A CA 1
ATOM 931 C C . ASP A 1 117 ? -12.381 -7.526 11.147 1.00 92.56 117 ASP A C 1
ATOM 933 O O . ASP A 1 117 ? -12.487 -8.734 11.351 1.00 92.56 117 ASP A O 1
ATOM 937 N N . ASN A 1 118 ? -11.999 -7.044 9.966 1.00 90.44 118 ASN A N 1
ATOM 938 C CA . ASN A 1 118 ? -11.602 -7.885 8.851 1.00 90.44 118 ASN A CA 1
ATOM 939 C C . ASN A 1 118 ? -10.670 -7.120 7.914 1.00 90.44 118 ASN A C 1
ATOM 941 O O . ASN A 1 118 ? -10.853 -5.924 7.673 1.00 90.44 118 ASN A O 1
ATOM 945 N N . ALA A 1 119 ? -9.704 -7.827 7.337 1.00 89.00 119 ALA A N 1
ATOM 946 C CA . ALA A 1 119 ? -8.755 -7.270 6.389 1.00 89.00 119 ALA A CA 1
ATOM 947 C C . ALA A 1 119 ? -8.652 -8.154 5.144 1.00 89.00 119 ALA A C 1
ATOM 949 O O . ALA A 1 119 ? -8.543 -9.377 5.221 1.00 89.00 119 ALA A O 1
ATOM 950 N N . ARG A 1 120 ? -8.666 -7.525 3.970 1.00 86.19 120 ARG A N 1
ATOM 951 C CA . ARG A 1 120 ? -8.493 -8.179 2.669 1.00 86.19 120 ARG A CA 1
ATOM 952 C C . ARG A 1 120 ? -7.402 -7.465 1.896 1.00 86.19 120 ARG A C 1
ATOM 954 O O . ARG A 1 120 ? -7.404 -6.242 1.836 1.00 86.19 120 ARG A O 1
ATOM 961 N N . LEU A 1 121 ? -6.508 -8.217 1.267 1.00 85.19 121 LEU A N 1
ATOM 962 C CA . LEU A 1 121 ? -5.486 -7.669 0.381 1.00 85.19 121 LEU A CA 1
ATOM 963 C C . LEU A 1 121 ? -5.633 -8.295 -1.012 1.00 85.19 121 LEU A C 1
ATOM 965 O O . LEU A 1 121 ? -5.677 -9.514 -1.166 1.00 85.19 121 LEU A O 1
ATOM 969 N N . TYR A 1 122 ? -5.747 -7.447 -2.027 1.00 82.19 122 TYR A N 1
ATOM 970 C CA . TYR A 1 122 ? -5.928 -7.842 -3.420 1.00 82.19 122 TYR A CA 1
ATOM 971 C C . TYR A 1 122 ? -4.633 -7.619 -4.184 1.00 82.19 122 TYR A C 1
ATOM 973 O O . TYR A 1 122 ? -4.038 -6.545 -4.098 1.00 82.19 122 TYR A O 1
ATOM 981 N N . CYS A 1 123 ? -4.217 -8.616 -4.961 1.00 78.62 123 CYS A N 1
ATOM 982 C CA . CYS A 1 123 ? -3.077 -8.491 -5.859 1.00 78.62 123 CYS A CA 1
ATOM 983 C C . CYS A 1 123 ? -3.569 -8.192 -7.276 1.00 78.62 123 CYS A C 1
ATOM 985 O O . CYS A 1 123 ? -4.436 -8.892 -7.801 1.00 78.62 123 CYS A O 1
ATOM 987 N N . THR A 1 124 ? -3.004 -7.163 -7.907 1.00 80.19 124 THR A N 1
ATOM 988 C CA . THR A 1 124 ? -3.346 -6.767 -9.284 1.00 80.19 124 THR A CA 1
ATOM 989 C C . THR A 1 124 ? -2.186 -6.971 -10.252 1.00 80.19 124 THR A C 1
ATOM 991 O O . THR A 1 124 ? -2.058 -6.232 -11.222 1.00 80.19 124 THR A O 1
ATOM 994 N N . ASN A 1 125 ? -1.329 -7.965 -10.011 1.00 75.44 125 ASN A N 1
ATOM 995 C CA . ASN A 1 125 ? -0.203 -8.262 -10.905 1.00 75.44 125 ASN A CA 1
ATOM 996 C C . ASN A 1 125 ? -0.638 -8.838 -12.262 1.00 75.44 125 ASN A C 1
ATOM 998 O O . ASN A 1 125 ? 0.104 -8.732 -13.233 1.00 75.44 125 ASN A O 1
ATOM 1002 N N . GLY A 1 126 ? -1.850 -9.394 -12.352 1.00 64.62 126 GLY A N 1
ATOM 1003 C CA . GLY A 1 126 ? -2.428 -9.837 -13.618 1.00 64.62 126 GLY A CA 1
ATOM 1004 C C . GLY A 1 126 ? -2.717 -8.664 -14.560 1.00 64.62 126 GLY A C 1
ATOM 1005 O O . GLY A 1 126 ? -3.322 -7.663 -14.169 1.00 64.62 126 GLY A O 1
ATOM 1006 N N . VAL A 1 127 ? -2.308 -8.792 -15.821 1.00 57.31 127 VAL A N 1
ATOM 1007 C CA . VAL A 1 127 ? -2.689 -7.869 -16.898 1.00 57.31 127 VAL A CA 1
ATOM 1008 C C . VAL A 1 127 ? -3.965 -8.400 -17.550 1.00 57.31 127 VAL A C 1
ATOM 1010 O O . VAL A 1 127 ? -3.983 -9.529 -18.021 1.00 57.31 127 VAL A O 1
ATOM 1013 N N . GLY A 1 128 ? -5.042 -7.608 -17.558 1.00 54.91 128 GLY A N 1
ATOM 1014 C CA . GLY A 1 128 ? -6.320 -8.001 -18.176 1.00 54.91 128 GLY A CA 1
ATOM 1015 C C . GLY A 1 128 ? -7.125 -9.056 -17.404 1.00 54.91 128 GLY A C 1
ATOM 1016 O O . GLY A 1 128 ? -8.162 -9.497 -17.886 1.00 54.91 128 GLY A O 1
ATOM 1017 N N . VAL A 1 129 ? -6.678 -9.437 -16.205 1.00 61.12 129 VAL A N 1
ATOM 1018 C CA . VAL A 1 129 ? -7.371 -10.386 -15.323 1.00 61.12 129 VAL A CA 1
ATOM 1019 C C . VAL A 1 129 ? -8.011 -9.611 -14.165 1.00 61.12 129 VAL A C 1
ATOM 1021 O O . VAL A 1 129 ? -7.375 -8.684 -13.649 1.00 61.12 129 VAL A O 1
ATOM 1024 N N . PRO A 1 130 ? -9.240 -9.953 -13.731 1.00 59.88 130 PRO A N 1
ATOM 1025 C CA . PRO A 1 130 ? -9.837 -9.356 -12.542 1.00 59.88 130 PRO A CA 1
ATOM 1026 C C . PRO A 1 130 ? -8.916 -9.470 -11.314 1.00 59.88 130 PRO A C 1
ATOM 1028 O O . PRO A 1 130 ? -8.199 -10.469 -11.185 1.00 59.88 130 PRO A O 1
ATOM 1031 N N . PRO A 1 131 ? -8.936 -8.489 -10.390 1.00 63.03 131 PRO A N 1
ATOM 1032 C CA . PRO A 1 131 ? -8.174 -8.560 -9.148 1.00 63.03 131 PRO A CA 1
ATOM 1033 C C . PRO A 1 131 ? -8.480 -9.861 -8.408 1.00 63.03 131 PRO A C 1
ATOM 1035 O O . PRO A 1 131 ? -9.635 -10.145 -8.084 1.00 63.03 131 PRO A O 1
ATOM 1038 N N . GLN A 1 132 ? -7.451 -10.659 -8.134 1.00 61.81 132 GLN A N 1
ATOM 1039 C CA . GLN A 1 132 ? -7.650 -11.925 -7.442 1.00 61.81 132 GLN A CA 1
ATOM 1040 C C . GLN A 1 132 ? -7.814 -11.669 -5.942 1.00 61.81 132 GLN A C 1
ATOM 1042 O O . GLN A 1 132 ? -6.980 -11.018 -5.303 1.00 61.81 132 GLN A O 1
ATOM 1047 N N . VAL A 1 133 ? -8.922 -12.169 -5.387 1.00 53.66 133 VAL A N 1
ATOM 1048 C CA . VAL A 1 133 ? -9.194 -12.115 -3.948 1.00 53.66 133 VAL A CA 1
ATOM 1049 C C . VAL A 1 133 ? -8.459 -13.274 -3.297 1.00 53.66 133 VAL A C 1
ATOM 1051 O O . VAL A 1 133 ? -8.898 -14.421 -3.387 1.00 53.66 133 VAL A O 1
ATOM 1054 N N . ASN A 1 134 ? -7.368 -12.991 -2.597 1.00 56.75 134 ASN A N 1
ATOM 1055 C CA . ASN A 1 134 ? -6.692 -14.016 -1.812 1.00 56.75 134 ASN A CA 1
ATOM 1056 C C . ASN A 1 134 ? -7.478 -14.231 -0.512 1.00 56.75 134 ASN A C 1
ATOM 1058 O O . ASN A 1 134 ? -7.206 -13.604 0.505 1.00 56.75 134 ASN A O 1
ATOM 1062 N N . LYS A 1 135 ? -8.514 -15.081 -0.565 1.00 47.19 135 LYS A N 1
ATOM 1063 C CA . LYS A 1 135 ? -9.413 -15.354 0.573 1.00 47.19 135 LYS A CA 1
ATOM 1064 C C . LYS A 1 135 ? -8.770 -16.198 1.682 1.00 47.19 135 LYS A C 1
ATOM 1066 O O . LYS A 1 135 ? -9.327 -16.252 2.767 1.00 47.19 135 LYS A O 1
ATOM 1071 N N . ASN A 1 136 ? -7.632 -16.851 1.426 1.00 51.06 136 ASN A N 1
ATOM 1072 C CA . ASN A 1 136 ? -6.943 -17.681 2.416 1.00 51.06 136 ASN A CA 1
ATOM 1073 C C . ASN A 1 136 ? -5.477 -17.924 2.038 1.00 51.06 136 ASN A C 1
ATOM 1075 O O . ASN A 1 136 ? -5.168 -18.982 1.514 1.00 51.06 136 ASN A O 1
ATOM 1079 N N . VAL A 1 137 ? -4.562 -16.982 2.293 1.00 51.25 137 VAL A N 1
ATOM 1080 C CA . VAL A 1 137 ? -3.136 -17.330 2.436 1.00 51.25 137 VAL A CA 1
ATOM 1081 C C . VAL A 1 137 ? -2.400 -16.220 3.210 1.00 51.25 137 VAL A C 1
ATOM 1083 O O . VAL A 1 137 ? -1.827 -15.300 2.626 1.00 51.25 137 VAL A O 1
ATOM 1086 N N . PHE A 1 138 ? -2.359 -16.306 4.542 1.00 54.00 138 PHE A N 1
ATOM 1087 C CA . PHE A 1 138 ? -1.500 -15.435 5.367 1.00 54.00 138 PHE A CA 1
ATOM 1088 C C . PHE A 1 138 ? -0.035 -15.452 4.871 1.00 54.00 138 PHE A C 1
ATOM 1090 O O . PHE A 1 138 ? 0.657 -14.434 4.877 1.00 54.00 138 PHE A O 1
ATOM 1097 N N . LEU A 1 139 ? 0.405 -16.601 4.342 1.00 54.38 139 LEU A N 1
ATOM 1098 C CA . LEU A 1 139 ? 1.711 -16.794 3.709 1.00 54.38 139 LEU A CA 1
ATOM 1099 C C . LEU A 1 139 ? 1.895 -15.975 2.412 1.00 54.38 139 LEU A C 1
ATOM 1101 O O . LEU A 1 139 ? 2.945 -15.367 2.231 1.00 54.38 139 LEU A O 1
ATOM 1105 N N . LEU A 1 140 ? 0.885 -15.907 1.531 1.00 57.72 140 LEU A N 1
ATOM 1106 C CA . LEU A 1 140 ? 0.954 -15.139 0.277 1.00 57.72 140 LEU A CA 1
ATOM 1107 C C . LEU A 1 140 ? 0.890 -13.636 0.551 1.00 57.72 140 LEU A C 1
ATOM 1109 O O . LEU A 1 140 ? 1.589 -12.871 -0.107 1.00 57.72 140 LEU A O 1
ATOM 1113 N N . PHE A 1 141 ? 0.109 -13.213 1.554 1.00 67.25 141 PHE A N 1
ATOM 1114 C CA . PHE A 1 141 ? 0.141 -11.831 2.039 1.00 67.25 141 PHE A CA 1
ATOM 1115 C C . PHE A 1 141 ? 1.538 -11.449 2.504 1.00 67.25 141 PHE A C 1
ATOM 1117 O O . PHE A 1 141 ? 2.072 -10.439 2.051 1.00 67.25 141 PHE A O 1
ATOM 1124 N N . ARG A 1 142 ? 2.161 -12.280 3.345 1.00 67.75 142 ARG A N 1
ATOM 1125 C CA . ARG A 1 142 ? 3.531 -12.049 3.806 1.00 67.75 142 ARG A CA 1
ATOM 1126 C C . ARG A 1 142 ? 4.531 -12.006 2.661 1.00 67.75 142 ARG A C 1
ATOM 1128 O O . ARG A 1 142 ? 5.369 -11.116 2.660 1.00 67.75 142 ARG A O 1
ATOM 1135 N N . LEU A 1 143 ? 4.420 -12.902 1.682 1.00 68.81 143 LEU A N 1
ATOM 1136 C CA . LEU A 1 143 ? 5.324 -12.936 0.534 1.00 68.81 143 LEU A CA 1
ATOM 1137 C C . LEU A 1 143 ? 5.208 -11.664 -0.326 1.00 68.81 143 LEU A C 1
ATOM 1139 O O . LEU A 1 143 ? 6.213 -11.015 -0.603 1.00 68.81 143 LEU A O 1
ATOM 1143 N N . ILE A 1 144 ? 3.988 -11.264 -0.700 1.00 71.31 144 ILE A N 1
ATOM 1144 C CA . ILE A 1 144 ? 3.753 -10.073 -1.535 1.00 71.31 144 ILE A CA 1
ATOM 1145 C C . ILE A 1 144 ? 4.163 -8.795 -0.797 1.00 71.31 144 ILE A C 1
ATOM 1147 O O . ILE A 1 144 ? 4.811 -7.916 -1.373 1.00 71.31 144 ILE A O 1
ATOM 1151 N N . LEU A 1 145 ? 3.815 -8.692 0.489 1.00 77.00 145 LEU A N 1
ATOM 1152 C CA . LEU A 1 145 ? 4.228 -7.562 1.312 1.00 77.00 145 LEU A CA 1
ATOM 1153 C C . LEU A 1 145 ? 5.749 -7.538 1.456 1.00 77.00 145 LEU A C 1
ATOM 1155 O O . LEU A 1 145 ? 6.330 -6.484 1.255 1.00 77.00 145 LEU A O 1
ATOM 1159 N N . HIS A 1 146 ? 6.407 -8.675 1.690 1.00 79.00 146 HIS A N 1
ATOM 1160 C CA . HIS A 1 146 ? 7.867 -8.761 1.783 1.00 79.00 146 HIS A CA 1
ATOM 1161 C C . HIS A 1 146 ? 8.576 -8.285 0.505 1.00 79.00 146 HIS A C 1
ATOM 1163 O O . HIS A 1 146 ? 9.532 -7.510 0.571 1.00 79.00 146 HIS A O 1
ATOM 1169 N N . PHE A 1 147 ? 8.089 -8.680 -0.673 1.00 75.44 147 PHE A N 1
AT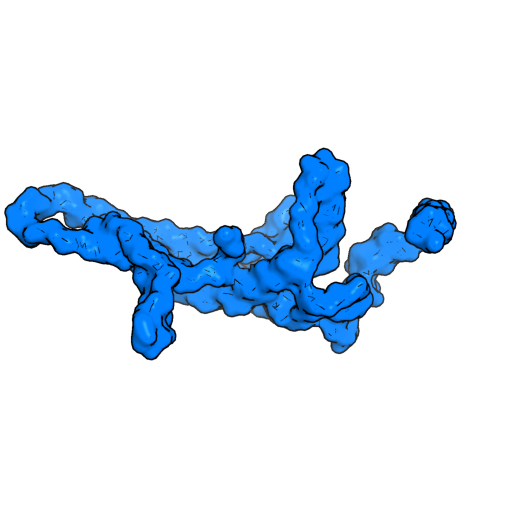OM 1170 C CA . PHE A 1 147 ? 8.622 -8.166 -1.939 1.00 75.44 147 PHE A CA 1
ATOM 1171 C C . PHE A 1 147 ? 8.404 -6.659 -2.099 1.00 75.44 147 PHE A C 1
ATOM 1173 O O . PHE A 1 147 ? 9.276 -5.960 -2.604 1.00 75.44 147 PHE A O 1
ATOM 1180 N N . THR A 1 148 ? 7.273 -6.139 -1.621 1.00 78.62 148 THR A N 1
ATOM 1181 C CA . THR A 1 148 ? 6.969 -4.702 -1.690 1.00 78.62 148 THR A CA 1
ATOM 1182 C C . THR A 1 148 ? 7.785 -3.892 -0.673 1.00 78.62 148 THR A C 1
ATOM 1184 O O . THR A 1 148 ? 8.225 -2.780 -0.961 1.00 78.62 148 THR A O 1
ATOM 1187 N N . THR A 1 149 ? 8.040 -4.429 0.522 1.00 78.12 149 THR A N 1
ATOM 1188 C CA . THR A 1 149 ? 8.841 -3.749 1.552 1.00 78.12 149 THR A CA 1
ATOM 1189 C C . THR A 1 149 ? 10.332 -3.755 1.222 1.00 78.12 149 THR A C 1
ATOM 1191 O O . THR A 1 149 ? 11.045 -2.813 1.578 1.00 78.12 149 THR A O 1
ATOM 1194 N N . SER A 1 150 ? 10.808 -4.769 0.495 1.00 81.88 150 SER A N 1
ATOM 1195 C CA . SER A 1 150 ? 12.200 -4.881 0.041 1.00 81.88 150 SER A CA 1
ATOM 1196 C C . SER A 1 150 ? 12.539 -4.031 -1.192 1.00 81.88 150 SER A C 1
ATOM 1198 O O . SER A 1 150 ? 13.719 -3.945 -1.538 1.00 81.88 150 SER A O 1
ATOM 1200 N N . LEU A 1 151 ? 11.557 -3.346 -1.797 1.00 84.31 151 LEU A N 1
ATOM 1201 C CA . LEU A 1 151 ? 11.764 -2.440 -2.933 1.00 84.31 151 LEU A CA 1
ATOM 1202 C C . LEU A 1 15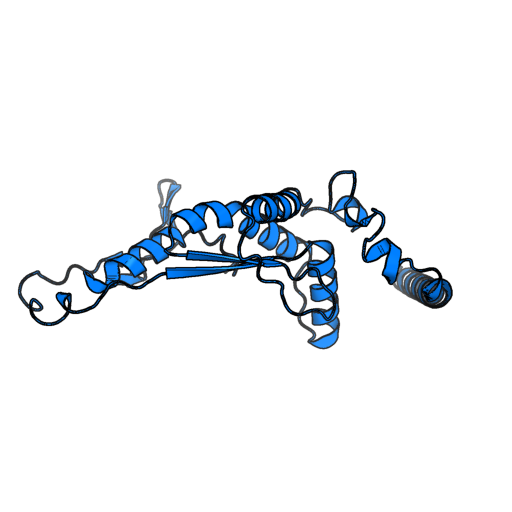1 ? 12.827 -1.369 -2.635 1.00 84.31 151 LEU A C 1
ATOM 1204 O O . LEU A 1 151 ? 12.825 -0.725 -1.569 1.00 84.31 151 LEU A O 1
ATOM 1208 N N . ASN A 1 152 ? 13.695 -1.144 -3.621 1.00 85.69 152 ASN A N 1
ATOM 1209 C CA . ASN A 1 152 ? 14.609 -0.014 -3.669 1.00 85.69 152 ASN A CA 1
ATOM 1210 C C . ASN A 1 152 ? 13.875 1.204 -4.249 1.00 85.69 152 ASN A C 1
ATOM 1212 O O . ASN A 1 152 ? 13.720 1.337 -5.460 1.00 85.69 152 ASN A O 1
ATOM 1216 N N . CYS A 1 153 ? 13.380 2.089 -3.382 1.00 83.94 153 CYS A N 1
ATOM 1217 C CA . CYS A 1 153 ? 12.642 3.274 -3.822 1.00 83.94 153 CYS A CA 1
ATOM 1218 C C . CYS A 1 153 ? 13.532 4.371 -4.420 1.00 83.94 153 CYS A C 1
ATOM 1220 O O . CYS A 1 153 ? 12.999 5.261 -5.073 1.00 83.94 153 CYS A O 1
ATOM 1222 N N . GLU A 1 154 ? 14.850 4.299 -4.213 1.00 85.25 154 GLU A N 1
ATOM 1223 C CA . GLU A 1 154 ? 15.836 5.223 -4.790 1.00 85.25 154 GLU A CA 1
ATOM 1224 C C . GLU A 1 154 ? 16.496 4.645 -6.053 1.00 85.25 154 GLU A C 1
ATOM 1226 O O . GLU A 1 154 ? 17.558 5.101 -6.450 1.00 85.25 154 GLU A O 1
ATOM 1231 N N . ALA A 1 155 ? 15.907 3.609 -6.658 1.00 83.69 155 ALA A N 1
ATOM 1232 C CA . ALA A 1 155 ? 16.415 3.032 -7.896 1.00 83.69 155 ALA A CA 1
ATOM 1233 C C . ALA A 1 155 ? 16.315 4.036 -9.055 1.00 83.69 155 ALA A C 1
ATOM 1235 O O . ALA A 1 155 ? 15.231 4.564 -9.322 1.00 83.69 155 ALA A O 1
ATOM 1236 N N . ASP A 1 156 ? 17.414 4.213 -9.789 1.00 79.62 156 ASP A N 1
ATOM 1237 C CA . ASP A 1 156 ? 17.448 5.023 -11.015 1.00 79.62 156 ASP A CA 1
ATOM 1238 C C . ASP A 1 156 ? 17.079 4.194 -12.257 1.00 79.62 156 ASP A C 1
ATOM 1240 O O . ASP A 1 156 ? 16.754 4.721 -13.322 1.00 79.62 156 ASP A O 1
ATOM 1244 N N . SER A 1 157 ? 17.084 2.866 -12.117 1.00 77.69 157 SER A N 1
ATOM 1245 C CA . SER A 1 157 ? 16.765 1.911 -13.171 1.00 77.69 157 SER A CA 1
ATOM 1246 C C . SER A 1 157 ? 15.814 0.829 -12.681 1.00 77.69 157 SER A C 1
ATOM 1248 O O . SER A 1 157 ? 15.883 0.368 -11.543 1.00 77.69 157 SER A O 1
ATOM 1250 N N . ILE A 1 158 ? 14.974 0.320 -13.586 1.00 75.44 158 ILE A N 1
ATOM 1251 C CA . ILE A 1 158 ? 14.086 -0.804 -13.276 1.00 75.44 158 ILE A CA 1
ATOM 1252 C C . ILE A 1 158 ? 14.841 -2.063 -12.824 1.00 75.44 158 ILE A C 1
ATOM 1254 O O . ILE A 1 158 ? 14.317 -2.880 -12.070 1.00 75.44 158 ILE A O 1
ATOM 1258 N N . ARG A 1 159 ? 16.095 -2.211 -13.261 1.00 75.56 159 ARG A N 1
ATOM 1259 C CA . ARG A 1 159 ? 16.954 -3.341 -12.888 1.00 75.56 159 ARG A CA 1
ATOM 1260 C C . ARG A 1 159 ? 17.333 -3.314 -11.410 1.00 75.56 159 ARG A C 1
ATOM 1262 O O . ARG A 1 159 ? 17.535 -4.366 -10.822 1.00 75.56 159 ARG A O 1
ATOM 1269 N N . GLU A 1 160 ? 17.387 -2.124 -10.824 1.00 81.69 160 GLU A N 1
ATOM 1270 C CA . GLU A 1 160 ? 17.785 -1.887 -9.436 1.00 81.69 160 GLU A CA 1
ATOM 1271 C C . GLU A 1 160 ? 16.592 -1.884 -8.476 1.00 81.69 160 GLU A C 1
ATOM 1273 O O . GLU A 1 160 ? 16.774 -1.729 -7.268 1.00 81.69 160 GLU A O 1
ATOM 1278 N N . LEU A 1 161 ? 15.369 -2.034 -9.001 1.00 82.12 161 LEU A N 1
ATOM 1279 C CA . LEU A 1 161 ? 14.139 -1.907 -8.226 1.00 82.12 161 LEU A CA 1
ATOM 1280 C C . LEU A 1 161 ? 13.994 -3.009 -7.163 1.00 82.12 161 LEU A C 1
ATOM 1282 O O . LEU A 1 161 ? 13.483 -2.756 -6.068 1.00 82.12 161 LEU A O 1
ATOM 1286 N N . HIS A 1 162 ? 14.473 -4.215 -7.469 1.00 80.69 162 HIS A N 1
ATOM 1287 C CA . HIS A 1 162 ? 14.517 -5.352 -6.551 1.00 80.69 162 HIS A CA 1
ATOM 1288 C C . HIS A 1 162 ? 15.967 -5.754 -6.279 1.00 80.69 162 HIS A C 1
ATOM 1290 O O . HIS A 1 162 ? 16.804 -5.715 -7.178 1.00 80.69 162 HIS A O 1
ATOM 1296 N N . LYS A 1 163 ? 16.256 -6.188 -5.047 1.00 74.56 163 LYS A N 1
ATOM 1297 C CA . LYS A 1 163 ? 17.533 -6.841 -4.721 1.00 74.56 163 LYS A CA 1
ATOM 1298 C C . LYS A 1 163 ? 17.601 -8.209 -5.407 1.00 74.56 163 LYS A C 1
ATOM 1300 O O . LYS A 1 163 ? 16.569 -8.860 -5.558 1.00 74.56 163 LYS A O 1
ATOM 1305 N N . GLU A 1 164 ? 18.791 -8.634 -5.828 1.00 65.88 164 GLU A N 1
ATOM 1306 C CA . GLU A 1 164 ? 18.940 -9.894 -6.560 1.00 65.88 164 GLU A CA 1
ATOM 1307 C C . GLU A 1 164 ? 18.587 -11.134 -5.713 1.00 65.88 164 GLU A C 1
ATOM 1309 O O . GLU A 1 164 ? 18.915 -11.172 -4.523 1.00 65.88 164 GLU A O 1
ATOM 1314 N N . PRO A 1 165 ? 17.956 -12.161 -6.325 1.00 64.31 165 PRO A N 1
ATOM 1315 C CA . PRO A 1 165 ? 17.529 -12.215 -7.728 1.00 64.31 165 PRO A CA 1
ATOM 1316 C C . PRO A 1 165 ? 16.218 -11.444 -7.971 1.00 64.31 165 PRO A C 1
ATOM 1318 O O . PRO A 1 165 ? 15.228 -11.626 -7.263 1.00 64.31 165 PRO A O 1
ATOM 1321 N N . SER A 1 166 ? 16.201 -10.588 -9.001 1.00 65.81 166 SER A N 1
ATOM 1322 C CA . SER A 1 166 ? 15.027 -9.775 -9.342 1.00 65.81 166 SER A CA 1
ATOM 1323 C C . SER A 1 166 ? 13.889 -10.656 -9.882 1.00 65.81 166 SER A C 1
ATOM 1325 O O . SER A 1 166 ? 14.076 -11.305 -10.917 1.00 65.81 166 SER A O 1
ATOM 1327 N N . PRO A 1 167 ? 12.687 -10.640 -9.270 1.00 67.38 167 PRO A N 1
ATOM 1328 C CA . PRO A 1 167 ? 11.526 -11.379 -9.778 1.00 67.38 167 PRO A CA 1
ATOM 1329 C C . PRO A 1 167 ? 11.143 -10.965 -11.204 1.00 67.38 167 PRO A C 1
ATOM 1331 O O . PRO A 1 167 ? 10.619 -11.763 -11.976 1.00 67.38 167 PRO A O 1
ATOM 1334 N N . VAL A 1 168 ? 11.452 -9.717 -11.569 1.00 65.69 168 VAL A N 1
ATOM 1335 C CA . VAL A 1 168 ? 11.191 -9.136 -12.890 1.00 65.69 168 VAL A CA 1
ATOM 1336 C C . VAL A 1 168 ? 12.100 -9.739 -13.964 1.00 65.69 168 VAL A C 1
ATOM 1338 O O . VAL A 1 168 ? 11.749 -9.693 -15.130 1.00 65.69 168 VAL A O 1
ATOM 1341 N N . MET A 1 169 ? 13.239 -10.332 -13.598 1.00 66.00 169 MET A N 1
ATOM 1342 C CA . MET A 1 169 ? 14.178 -10.950 -14.545 1.00 66.00 169 MET A CA 1
ATOM 1343 C C . MET A 1 169 ? 14.071 -12.481 -14.584 1.00 66.00 169 MET A C 1
ATOM 1345 O O . MET A 1 169 ? 14.778 -13.120 -15.362 1.00 66.00 169 MET A O 1
ATOM 1349 N N . GLY A 1 170 ? 13.192 -13.074 -13.771 1.00 67.25 170 GLY A N 1
ATOM 1350 C CA . GLY A 1 170 ? 12.969 -14.517 -13.736 1.00 67.25 170 GLY A CA 1
ATOM 1351 C C . GLY A 1 170 ? 12.171 -15.047 -14.941 1.00 67.25 170 GLY A C 1
ATOM 1352 O O . GLY A 1 170 ? 11.523 -14.270 -15.655 1.00 67.25 170 GLY A O 1
ATOM 1353 N N . PRO A 1 171 ? 12.188 -16.370 -15.182 1.00 63.41 171 PRO A N 1
ATOM 1354 C CA . PRO A 1 171 ? 11.272 -17.025 -16.120 1.00 63.41 171 PRO A CA 1
ATOM 1355 C C . PRO A 1 171 ? 9.813 -16.807 -15.689 1.00 63.41 171 PRO A C 1
ATOM 1357 O O . PRO A 1 171 ? 9.523 -16.876 -14.494 1.00 63.41 171 PRO A O 1
ATOM 1360 N N . GLY A 1 172 ? 8.892 -16.549 -16.624 1.00 66.75 172 GLY A N 1
ATOM 1361 C CA . GLY A 1 172 ? 7.485 -16.278 -16.287 1.00 66.75 172 GLY A CA 1
ATOM 1362 C C . GLY A 1 172 ? 7.183 -14.811 -15.943 1.00 66.75 172 GLY A C 1
ATOM 1363 O O . GLY A 1 172 ? 6.070 -14.478 -15.529 1.00 66.75 172 GLY A O 1
ATOM 1364 N N . SER A 1 173 ? 8.182 -13.926 -16.032 1.00 68.81 173 SER A N 1
ATOM 1365 C CA . SER A 1 173 ? 8.019 -12.501 -15.744 1.00 68.81 173 SER A CA 1
ATOM 1366 C C . SER A 1 173 ? 7.462 -11.751 -16.952 1.00 68.81 173 SER A C 1
ATOM 1368 O O . SER A 1 173 ? 7.830 -12.002 -18.098 1.00 68.81 173 SER A O 1
ATOM 1370 N N . VAL A 1 174 ? 6.640 -10.726 -16.699 1.00 68.62 174 VAL A N 1
ATOM 1371 C CA . VAL A 1 174 ? 6.123 -9.826 -17.752 1.00 68.62 174 VAL A CA 1
ATOM 1372 C C . VAL A 1 174 ? 7.264 -9.207 -18.572 1.00 68.62 174 VAL A C 1
ATOM 1374 O O . VAL A 1 174 ? 7.108 -8.941 -19.764 1.00 68.62 174 VAL A O 1
ATOM 1377 N N . TRP A 1 175 ? 8.423 -8.980 -17.952 1.00 71.25 175 TRP A N 1
ATOM 1378 C CA . TRP A 1 175 ? 9.570 -8.393 -18.628 1.00 71.25 175 TRP A CA 1
ATOM 1379 C C . TRP A 1 175 ? 10.154 -9.329 -19.682 1.00 71.25 175 TRP A C 1
ATOM 1381 O O . TRP A 1 175 ? 10.299 -8.910 -20.825 1.00 71.25 175 TRP A O 1
ATOM 1391 N N . ASN A 1 176 ? 10.428 -10.587 -19.342 1.00 73.00 176 ASN A N 1
ATOM 1392 C CA . ASN A 1 176 ? 10.975 -11.541 -20.305 1.00 73.00 176 ASN A CA 1
ATOM 1393 C C . ASN A 1 176 ? 9.913 -11.995 -21.314 1.00 73.00 176 ASN A C 1
ATOM 1395 O O . ASN A 1 176 ? 10.167 -12.005 -22.517 1.00 73.00 176 ASN A O 1
ATOM 1399 N N . ASP A 1 177 ? 8.706 -12.290 -20.837 1.00 72.62 177 ASP A N 1
ATOM 1400 C CA . ASP A 1 177 ? 7.687 -12.957 -21.648 1.00 72.62 177 ASP A CA 1
ATOM 1401 C C . ASP A 1 177 ? 6.946 -11.990 -22.581 1.00 72.62 177 ASP A C 1
ATOM 1403 O O . ASP A 1 177 ? 6.489 -12.385 -23.654 1.00 72.62 177 ASP A O 1
ATOM 1407 N N . PHE A 1 178 ? 6.833 -10.709 -22.203 1.00 72.81 178 PHE A N 1
ATOM 1408 C CA . PHE A 1 178 ? 6.060 -9.720 -22.959 1.00 72.81 178 PHE A CA 1
ATOM 1409 C C . PHE A 1 178 ? 6.884 -8.518 -23.428 1.00 72.81 178 PHE A C 1
ATOM 1411 O O . PHE A 1 178 ? 6.751 -8.092 -24.578 1.00 72.81 178 PHE A O 1
ATOM 1418 N N . VAL A 1 179 ? 7.717 -7.927 -22.566 1.00 74.38 179 VAL A N 1
ATOM 1419 C CA . VAL A 1 179 ? 8.458 -6.698 -22.912 1.00 74.38 179 VAL A CA 1
ATOM 1420 C C . VAL A 1 179 ? 9.660 -7.002 -23.797 1.00 74.38 179 VAL A C 1
ATOM 1422 O O . VAL A 1 179 ? 9.787 -6.394 -24.854 1.00 74.38 179 VAL A O 1
ATOM 1425 N N . LEU A 1 180 ? 10.501 -7.953 -23.394 1.00 76.81 180 LEU A N 1
ATOM 1426 C CA . LEU A 1 180 ? 11.683 -8.432 -24.114 1.00 76.81 180 LEU A CA 1
ATOM 1427 C C . LEU A 1 180 ? 11.373 -9.600 -25.058 1.00 76.81 180 LEU A C 1
ATOM 1429 O O . LEU A 1 180 ? 12.292 -10.221 -25.591 1.00 76.81 180 LEU A O 1
ATOM 1433 N N . SER A 1 181 ? 10.089 -9.882 -25.283 1.00 82.69 181 SER A N 1
ATOM 1434 C CA . SER A 1 181 ? 9.657 -10.931 -26.196 1.00 82.69 181 SER A CA 1
ATOM 1435 C C . SER A 1 181 ? 10.306 -10.746 -27.577 1.00 82.69 181 SER A C 1
ATOM 1437 O O . SER A 1 181 ? 10.226 -9.645 -28.142 1.00 82.69 181 SER A O 1
ATOM 1439 N N . PRO A 1 182 ? 10.892 -11.803 -28.176 1.00 84.00 182 PRO A N 1
ATOM 1440 C CA . PRO A 1 182 ? 11.501 -11.731 -29.505 1.00 84.00 182 PRO A CA 1
ATOM 1441 C C . PRO A 1 182 ? 10.559 -11.180 -30.585 1.00 84.00 182 PRO A C 1
ATOM 1443 O O . PRO A 1 182 ? 11.005 -10.486 -31.502 1.00 84.00 182 PRO A O 1
ATOM 1446 N N . ALA A 1 183 ? 9.249 -11.408 -30.437 1.00 86.19 183 ALA A N 1
ATOM 1447 C CA . ALA A 1 183 ? 8.212 -10.905 -31.339 1.00 86.19 183 ALA A CA 1
ATOM 1448 C C . ALA A 1 183 ? 8.132 -9.366 -31.401 1.00 86.19 183 ALA A C 1
ATOM 1450 O O . ALA A 1 183 ? 7.590 -8.817 -32.355 1.00 86.19 183 ALA A O 1
ATOM 1451 N N . ARG A 1 184 ? 8.674 -8.654 -30.404 1.00 84.25 184 ARG A N 1
ATOM 1452 C CA . ARG A 1 184 ? 8.678 -7.181 -30.335 1.00 84.25 184 ARG A CA 1
ATOM 1453 C C . ARG A 1 184 ? 10.031 -6.566 -30.686 1.00 84.25 184 ARG A C 1
ATOM 1455 O O . ARG A 1 184 ? 10.202 -5.357 -30.547 1.00 84.25 184 ARG A O 1
ATOM 1462 N N . SER A 1 185 ? 10.994 -7.374 -31.128 1.00 86.19 185 SER A N 1
ATOM 1463 C CA . SER A 1 185 ? 12.375 -6.944 -31.382 1.00 86.19 185 SER A CA 1
ATOM 1464 C C . SER A 1 185 ? 12.481 -5.771 -32.364 1.00 86.19 185 SER A C 1
ATOM 1466 O O . SER A 1 185 ? 13.242 -4.837 -32.107 1.00 86.19 185 SER A O 1
ATOM 1468 N N . SER A 1 186 ? 11.682 -5.766 -33.436 1.00 88.56 186 SER A N 1
ATOM 1469 C CA . SER A 1 186 ? 11.620 -4.665 -34.409 1.00 88.56 186 SER A CA 1
ATOM 1470 C C . SER A 1 186 ? 11.141 -3.358 -33.770 1.00 88.56 186 SER A C 1
ATOM 1472 O O . SER A 1 186 ? 11.827 -2.343 -33.854 1.00 88.56 186 SER A O 1
ATOM 1474 N N . VAL A 1 187 ? 10.019 -3.406 -33.048 1.00 87.94 187 VAL A N 1
ATOM 1475 C CA . VAL A 1 187 ? 9.427 -2.251 -32.352 1.00 87.94 187 VAL A CA 1
ATOM 1476 C C . VAL A 1 187 ? 10.375 -1.699 -31.285 1.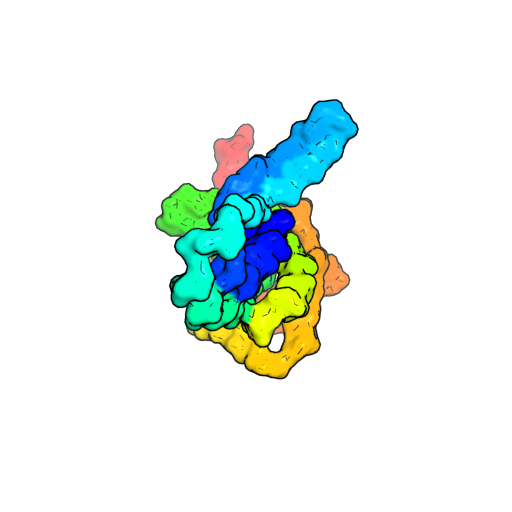00 87.94 187 VAL A C 1
ATOM 1478 O O . VAL A 1 187 ? 10.547 -0.489 -31.166 1.00 87.94 187 VAL A O 1
ATOM 1481 N N . LEU A 1 188 ? 11.034 -2.572 -30.515 1.00 85.75 188 LEU A N 1
ATOM 1482 C CA . LEU A 1 188 ? 12.022 -2.158 -29.514 1.00 85.75 188 LEU A CA 1
ATOM 1483 C C . LEU A 1 188 ? 13.229 -1.459 -30.148 1.00 85.75 188 LEU A C 1
ATOM 1485 O O . LEU A 1 188 ? 13.758 -0.511 -29.565 1.00 85.75 188 LEU A O 1
ATOM 1489 N N . LYS A 1 189 ? 13.675 -1.925 -31.320 1.00 89.50 189 LYS A N 1
ATOM 1490 C CA . LYS A 1 189 ? 14.774 -1.301 -32.061 1.00 89.50 189 LYS A CA 1
ATOM 1491 C C . LYS A 1 189 ? 14.391 0.107 -32.520 1.00 89.50 189 LYS A C 1
ATOM 1493 O O . LYS A 1 189 ? 15.139 1.042 -32.254 1.00 89.50 189 LYS A O 1
ATOM 1498 N N . GLU A 1 190 ? 13.210 0.265 -33.108 1.00 92.94 190 GLU A N 1
ATOM 1499 C CA . GLU A 1 190 ? 12.695 1.564 -33.559 1.00 92.94 190 GLU A CA 1
ATOM 1500 C C . GLU A 1 190 ? 12.535 2.565 -32.402 1.00 92.94 190 GLU A C 1
ATOM 1502 O O . GLU A 1 190 ? 12.952 3.722 -32.503 1.00 92.94 190 GLU A O 1
ATOM 1507 N N . LEU A 1 191 ? 12.010 2.109 -31.259 1.00 87.81 191 LEU A N 1
ATOM 1508 C CA . LEU A 1 191 ? 11.919 2.915 -30.038 1.00 87.81 191 LEU A CA 1
ATOM 1509 C C . LEU A 1 191 ? 13.299 3.373 -29.554 1.00 87.81 191 LEU A C 1
ATOM 1511 O O . LEU A 1 191 ? 13.477 4.552 -29.260 1.00 87.81 191 LEU A O 1
ATOM 1515 N N . ARG A 1 192 ? 14.288 2.470 -29.499 1.00 88.12 192 ARG A N 1
ATOM 1516 C CA . ARG A 1 192 ? 15.663 2.818 -29.095 1.00 88.12 192 ARG A CA 1
ATOM 1517 C C . ARG A 1 192 ? 16.293 3.843 -30.028 1.00 88.12 192 ARG A C 1
ATOM 1519 O O . ARG A 1 192 ? 16.901 4.798 -29.556 1.00 88.12 192 ARG A O 1
ATOM 1526 N N . GLU A 1 193 ? 16.141 3.660 -31.336 1.00 93.56 193 GLU A N 1
ATOM 1527 C CA . GLU A 1 193 ? 16.644 4.613 -32.326 1.00 93.56 193 GLU A CA 1
ATOM 1528 C C . GLU A 1 193 ? 15.976 5.985 -32.175 1.00 93.56 193 GLU A C 1
ATOM 1530 O O . GLU A 1 193 ? 16.653 7.011 -32.251 1.00 93.56 193 GLU A O 1
ATOM 1535 N N . SER A 1 194 ? 14.671 6.010 -31.902 1.00 91.00 194 SER A N 1
ATOM 1536 C CA . SER A 1 194 ? 13.917 7.243 -31.658 1.00 91.00 194 SER A CA 1
ATOM 1537 C C . SER A 1 194 ? 14.390 7.963 -30.393 1.00 91.00 194 SER A C 1
ATOM 1539 O O . SER A 1 194 ? 14.669 9.159 -30.448 1.00 91.00 194 SER A O 1
ATOM 1541 N N . PHE A 1 195 ? 14.568 7.243 -29.279 1.00 87.56 195 PHE A N 1
ATOM 1542 C CA . PHE A 1 195 ? 15.116 7.821 -28.048 1.00 87.56 195 PHE A CA 1
ATOM 1543 C C . PHE A 1 195 ? 16.515 8.390 -28.263 1.00 87.56 195 PHE A C 1
ATOM 1545 O O . PHE A 1 195 ? 16.760 9.536 -27.899 1.00 87.56 195 PHE A O 1
ATOM 1552 N N . HIS A 1 196 ? 17.403 7.655 -28.936 1.00 89.75 196 HIS A N 1
ATOM 1553 C CA . HIS A 1 196 ? 18.745 8.153 -29.232 1.00 89.75 196 HIS A CA 1
ATOM 1554 C C . HIS A 1 196 ? 18.750 9.410 -30.106 1.00 89.75 196 HIS A C 1
ATOM 1556 O O . HIS A 1 196 ? 19.587 10.289 -29.899 1.00 89.75 196 HIS A O 1
ATOM 1562 N N . LYS A 1 197 ? 17.838 9.523 -31.080 1.00 92.25 197 LYS A N 1
ATOM 1563 C CA . LYS A 1 197 ? 17.688 10.754 -31.873 1.00 92.25 197 LYS A CA 1
ATOM 1564 C C . LYS A 1 197 ? 17.263 11.931 -30.991 1.00 92.25 197 LYS A C 1
ATOM 1566 O O . LYS A 1 197 ? 17.855 13.000 -31.101 1.00 92.25 197 LYS A O 1
ATOM 1571 N N . ILE A 1 198 ? 16.293 11.721 -30.100 1.00 88.69 198 ILE A N 1
ATOM 1572 C CA . ILE A 1 198 ? 15.800 12.754 -29.178 1.00 88.69 198 ILE A CA 1
ATOM 1573 C C . ILE A 1 198 ? 16.900 13.181 -28.196 1.00 88.69 198 ILE A C 1
ATOM 1575 O O . ILE A 1 198 ? 17.175 14.370 -28.074 1.00 88.69 198 ILE A O 1
ATOM 1579 N N . GLU A 1 199 ? 17.583 12.235 -27.550 1.00 88.25 199 GLU A N 1
ATOM 1580 C CA . GLU A 1 199 ? 18.686 12.516 -26.619 1.00 88.25 199 GLU A CA 1
ATOM 1581 C C . GLU A 1 199 ? 19.811 13.319 -27.277 1.00 88.25 199 GLU A C 1
ATOM 1583 O O . GLU A 1 199 ? 20.337 14.250 -26.673 1.00 88.25 199 GLU A O 1
ATOM 1588 N N . ARG A 1 200 ? 20.159 12.992 -28.529 1.00 89.25 200 ARG A N 1
ATOM 1589 C CA . ARG A 1 200 ? 21.146 13.758 -29.303 1.00 89.25 200 ARG A CA 1
ATOM 1590 C C . ARG A 1 200 ? 20.669 15.163 -29.648 1.00 89.25 200 ARG A C 1
ATOM 1592 O O . ARG A 1 200 ? 21.508 16.036 -29.782 1.00 89.25 200 ARG A O 1
ATOM 1599 N N . SER A 1 201 ? 19.363 15.373 -29.812 1.00 83.81 201 SER A N 1
ATOM 1600 C CA . SER A 1 201 ? 18.792 16.695 -30.105 1.00 83.81 201 SER A CA 1
ATOM 1601 C C . SER A 1 201 ? 18.632 17.590 -28.871 1.00 83.81 201 SER A C 1
ATOM 1603 O O . SER A 1 201 ? 18.487 18.797 -29.017 1.00 83.81 201 SER A O 1
ATOM 1605 N N . MET A 1 202 ? 18.646 17.008 -27.666 1.00 78.31 202 MET A N 1
ATOM 1606 C CA . MET A 1 202 ? 18.594 17.741 -26.392 1.00 78.31 202 MET A CA 1
ATOM 1607 C C . MET A 1 202 ? 19.984 18.073 -25.820 1.00 78.31 202 MET A C 1
ATOM 1609 O O . MET A 1 202 ? 20.067 18.678 -24.752 1.00 78.31 202 MET A O 1
ATOM 1613 N N . ARG A 1 203 ? 21.056 17.648 -26.496 1.00 53.91 203 ARG A N 1
ATOM 1614 C CA . ARG A 1 203 ? 22.454 17.944 -26.162 1.00 53.91 203 ARG A CA 1
ATOM 1615 C C . ARG A 1 203 ? 22.989 19.044 -27.064 1.00 53.91 203 ARG A C 1
ATOM 1617 O O . ARG A 1 203 ? 23.782 19.852 -26.542 1.00 53.91 203 ARG A O 1
#

InterPro domains:
  IPR044802 Calmodulin calcium-dependent NAD kinase NADKc-like [PTHR31153] (1-202)

pLDDT: mean 77.92, std 12.84, range [37.84, 93.56]

Sequence (203 aa):
MDCTLSWPFMEQTIDMARNVHKYKYKLGVGSKKAEDGTLNQNYWVQVNEDKDNSKGELHTKKPYRIELVGVVCDGYLAAVRGIRRAIMTGEAVTVNSQLKSHKRFANAFPKYCELVDNARLYCTNGVGVPPQVNKNVFLLFRLILHFTTSLNCEADSIRELHKEPSPVMGPGSVWNDFVLSPARSSVLKELRESFHKIERSMR

Radius of gyration: 23.19 Å; chains: 1; bounding box: 54×43×66 Å

Organism: NCBI:txid97028

Secondary structure (DSSP, 8-state):
---SS--TTHHHHHHHHHHTTT-EEEEEEEEEE-TTS-EEEEEEEEE---TTS-TTTGGGSPPPP-EEEEEE--HHHHHHHHHHHHHHHS----HHHHHHHHHHHHHHHHHHHTTSSEEEEEE--SSSSPPEE--S-HHHHHHHHHHHHT--TT-SSGGGSSPSSPGGGSTT-HIIIIIS-GGGHHHHHHHHHHHHHHHHH--